Protein AF-A0A8J7RDQ3-F1 (afdb_monomer)

Mean predicted aligned error: 8.38 Å

Sequence (267 aa):
MKRLITRLLCTASIFLCAIFSTKAQPVDWDVRALELERQIYTAVSPSDHNHSVLAKCEIRKQQGLYNEALAELSRVYAYALSEEQTAEYYTQRALCSYLAEEFDSALTTIEEAAFYVPRSELLILVEALAAGEKGDWVRSRKAAEEYLALYPEESARAAAIEELYRHTPSLRNPMTAYWLSLVPGVGQLYAGEVWSGVVSLVANGLLGGFAVSEMMVGQWLSGWVVGCGLLSNTYFVGQERARILTERRNQRLLREYNDQLRETLLK

Foldseek 3Di:
DVVVVVVVVVVVVVVVVVVVVVPPPDPPLVVLLVVLVVQLVPPPDLASNLVSLLVSLVSCVVVLNLVVSLVSLVPRPPVRDDLVSLLSSLLSQLVSCVSVVVLVSNLVSLVVSVVRHDQDLSSLVSQLLSCLLVLVLVRNLVSLVVSCVVPVVVVVLVVLLVVLSVDRDDQDQLVVLLVLLLQFLRSVVVLVNNVNSVVRNVVLVVLLVVLVVCVVVVNPPVSCCSVVPVNVVSSNVRSVVSSVSSVVSNNVSSVVSSVSVCVSSVD

pLDDT: mean 90.1, std 14.18, range [41.22, 98.5]

Solvent-accessible surface area (backbone atoms only — not comparable to full-atom values): 13930 Å² total; per-residue (Å²): 115,77,72,59,58,56,52,58,55,53,56,54,52,56,57,53,55,64,66,72,56,72,79,58,74,84,80,56,61,66,61,53,43,49,54,29,51,51,45,40,74,68,41,86,45,63,50,59,23,35,53,29,36,54,55,39,22,52,53,31,46,76,71,67,38,25,65,59,17,49,57,39,57,71,69,51,54,75,94,48,50,49,74,68,53,47,45,49,49,42,44,51,49,22,48,30,24,43,76,56,70,35,32,66,61,15,51,53,38,50,61,57,32,64,79,79,36,82,85,45,70,65,49,32,47,48,42,16,53,32,28,38,77,70,67,39,56,68,62,10,48,54,26,45,53,56,47,44,65,77,44,72,90,47,53,71,54,50,52,52,52,53,54,49,65,75,63,63,78,86,71,66,60,33,65,58,15,26,60,42,14,76,47,58,21,48,3,24,39,70,39,67,39,54,67,62,9,52,53,39,31,52,54,50,48,51,47,47,52,49,16,52,52,32,41,75,77,67,40,52,66,62,14,43,47,44,36,60,50,50,47,48,53,55,39,58,53,44,16,54,50,10,20,52,46,20,48,54,47,36,54,48,52,47,50,59,49,44,53,52,49,48,57,60,76,73,107

Secondary structure (DSSP, 8-state):
-HHHHHHHHHHHHHHHHHHHTTTSPP--HHHHHHHHHHHHHH-SSHHHHHHHHHHHHHHHHHTT-HHHHHHHHTT--GGG--HHHHHHHHHHHHHHHHHTT-HHHHHHHHHHHTTTS---HHHHHHHHHHHHHTT-HHHHHHHHHHHHHT-TT-HHHHHHHHHHHHT---PPPHHHHHHHTTSTTHHHHHTT-HHHHHHHHHHHHHHHHHHHHHHHTT-HHHHHIIIIIIHHHHHHHHHHHHHHHHHHHHHHHHHHHHHHHHHHHH-

Radius of gyration: 28.53 Å; Cα contacts (8 Å, |Δi|>4): 298; chains: 1; bounding box: 50×43×92 Å

Nearest PDB structures (foldseek):
  2dba-assembly1_A  TM=8.310E-01  e=8.519E-02  Homo sapiens
  2fbn-assembly1_B  TM=8.381E-01  e=9.306E-02  Plasmodium falciparum
  8fgw-assembly1_D  TM=4.263E-01  e=2.568E-01  Homo sapiens
  8bbe-assembly1_D  TM=4.180E-01  e=3.064E-01  Homo sapiens
  7kzv-assembly1_G  TM=4.231E-01  e=2.137E+00  Homo sapiens

Structure (mmCIF, N/CA/C/O backbone):
data_AF-A0A8J7RDQ3-F1
#
_entry.id   AF-A0A8J7RDQ3-F1
#
loop_
_atom_site.group_PDB
_atom_site.id
_atom_site.type_symbol
_atom_site.label_atom_id
_atom_site.label_alt_id
_atom_site.label_comp_id
_atom_site.label_asym_id
_atom_site.label_entity_id
_atom_site.label_seq_id
_atom_site.pdbx_PDB_ins_code
_atom_site.Cartn_x
_atom_site.Cartn_y
_atom_site.Cartn_z
_atom_site.occupancy
_atom_site.B_iso_or_equiv
_atom_site.auth_seq_id
_atom_site.auth_comp_id
_atom_site.auth_asym_id
_atom_site.auth_atom_id
_atom_site.pdbx_PDB_model_num
ATOM 1 N N . MET A 1 1 ? -23.924 21.985 -35.545 1.00 47.41 1 MET A N 1
ATOM 2 C CA . MET A 1 1 ? -24.644 20.752 -35.946 1.00 47.41 1 MET A CA 1
ATOM 3 C C . MET A 1 1 ? -23.833 19.815 -36.847 1.00 47.41 1 MET A C 1
ATOM 5 O O . MET A 1 1 ? -23.694 18.659 -36.480 1.00 47.41 1 MET A O 1
ATOM 9 N N . LYS A 1 2 ? -23.210 20.273 -37.948 1.00 42.03 2 LYS A N 1
ATOM 10 C CA . LYS A 1 2 ? -22.406 19.395 -38.836 1.00 42.03 2 LYS A CA 1
ATOM 11 C C . LYS A 1 2 ? -21.215 18.681 -38.160 1.00 42.03 2 LYS A C 1
ATOM 13 O O . LYS A 1 2 ? -20.936 17.548 -38.515 1.00 42.03 2 LYS A O 1
ATOM 18 N N . ARG A 1 3 ? -20.575 19.282 -37.143 1.00 41.22 3 ARG A N 1
ATOM 19 C CA . ARG A 1 3 ? -19.440 18.678 -36.403 1.00 41.22 3 ARG A CA 1
ATOM 20 C C . ARG A 1 3 ? -19.826 17.565 -35.414 1.00 41.22 3 ARG A C 1
ATOM 22 O O . ARG A 1 3 ? -18.959 16.801 -35.011 1.00 41.22 3 ARG A O 1
ATOM 29 N N . LEU A 1 4 ? -21.103 17.462 -35.029 1.00 45.94 4 LEU A N 1
ATOM 30 C CA . LEU A 1 4 ? -21.568 16.413 -34.109 1.00 45.94 4 LEU A CA 1
ATOM 31 C C . LEU A 1 4 ? -21.782 15.083 -34.852 1.00 45.94 4 LEU A C 1
ATOM 33 O O . LEU A 1 4 ? -21.452 14.020 -34.340 1.00 45.94 4 LEU A O 1
ATOM 37 N N . ILE A 1 5 ? -22.250 15.163 -36.102 1.00 52.78 5 ILE A N 1
ATOM 38 C CA . ILE A 1 5 ? -22.501 14.004 -36.969 1.00 52.78 5 ILE A CA 1
ATOM 39 C C . ILE A 1 5 ? -21.176 13.359 -37.416 1.00 52.78 5 ILE A C 1
ATOM 41 O O . ILE A 1 5 ? -21.078 12.139 -37.473 1.00 52.78 5 ILE A O 1
ATOM 45 N N . THR A 1 6 ? -20.118 14.150 -37.635 1.00 49.78 6 THR A N 1
ATOM 46 C CA . THR A 1 6 ? -18.785 13.623 -37.985 1.00 49.78 6 THR A CA 1
ATOM 47 C C . THR A 1 6 ? -18.126 12.864 -36.828 1.00 49.78 6 THR A C 1
ATOM 49 O O . THR A 1 6 ? -17.425 11.888 -37.062 1.00 49.78 6 THR A O 1
ATOM 52 N N . ARG A 1 7 ? -18.377 13.264 -35.571 1.00 50.41 7 ARG A N 1
ATOM 53 C CA . ARG A 1 7 ? -17.822 12.574 -34.392 1.00 50.41 7 ARG A CA 1
ATOM 54 C C . ARG A 1 7 ? -18.541 11.256 -34.089 1.00 50.41 7 ARG A C 1
ATOM 56 O O . ARG A 1 7 ? -17.875 10.296 -33.725 1.00 50.41 7 ARG A O 1
ATOM 63 N N . LEU A 1 8 ? -19.853 11.184 -34.324 1.00 47.88 8 LEU A N 1
ATOM 64 C CA . LEU A 1 8 ? -20.640 9.951 -34.168 1.00 47.88 8 LEU A CA 1
ATOM 65 C C . LEU A 1 8 ? -20.308 8.884 -35.229 1.00 47.88 8 LEU A C 1
ATOM 67 O O . LEU A 1 8 ? -20.362 7.692 -34.942 1.00 47.88 8 LEU A O 1
ATOM 71 N N . LEU A 1 9 ? -19.911 9.301 -36.436 1.00 47.53 9 LEU A N 1
ATOM 72 C CA . LEU A 1 9 ? -19.449 8.388 -37.489 1.00 47.53 9 LEU A CA 1
ATOM 73 C C . LEU A 1 9 ? -18.025 7.856 -37.240 1.00 47.53 9 LEU A C 1
ATOM 75 O O . LEU A 1 9 ? -17.753 6.700 -37.558 1.00 47.53 9 LEU A O 1
ATOM 79 N N . CYS A 1 10 ? -17.136 8.635 -36.610 1.00 47.78 10 CYS A N 1
ATOM 80 C CA . CYS A 1 10 ? -15.798 8.152 -36.239 1.00 47.78 10 CYS A CA 1
ATOM 81 C C . CYS A 1 10 ? -15.818 7.173 -35.054 1.00 47.78 10 CYS A C 1
ATOM 83 O O . CYS A 1 10 ? -15.066 6.201 -35.065 1.00 47.78 10 CYS A O 1
ATOM 85 N N . THR A 1 11 ? -16.688 7.364 -34.055 1.00 48.78 11 THR A N 1
ATOM 86 C CA . THR A 1 11 ? -16.769 6.441 -32.906 1.00 48.78 11 THR A CA 1
ATOM 87 C C . THR A 1 11 ? -17.398 5.096 -33.275 1.00 48.78 11 THR A C 1
ATOM 89 O O . THR A 1 11 ? -16.950 4.061 -32.784 1.00 48.78 11 THR A O 1
ATOM 92 N N . ALA A 1 12 ? -18.354 5.073 -34.210 1.00 48.22 12 ALA A N 1
ATOM 93 C CA . ALA A 1 12 ? -18.913 3.826 -34.739 1.00 48.22 12 ALA A CA 1
ATOM 94 C C . ALA A 1 12 ? -17.889 3.012 -35.562 1.00 48.22 12 ALA A C 1
ATOM 96 O O . ALA A 1 12 ? -17.905 1.782 -35.522 1.00 48.22 12 ALA A O 1
ATOM 97 N N . SER A 1 13 ? -16.957 3.675 -36.259 1.00 46.22 13 SER A N 1
ATOM 98 C CA . SER A 1 13 ? -15.921 2.997 -37.054 1.00 46.22 13 SER A CA 1
ATOM 99 C C . SER A 1 13 ? -14.836 2.332 -36.197 1.00 46.22 13 SER A C 1
ATOM 101 O O . SER A 1 13 ? -14.295 1.307 -36.602 1.00 46.22 13 SER A O 1
ATOM 103 N N . ILE A 1 14 ? -14.537 2.871 -35.010 1.00 54.59 14 ILE A N 1
ATOM 104 C CA . ILE A 1 14 ? -13.569 2.268 -34.076 1.00 54.59 14 ILE A CA 1
ATOM 105 C C . ILE A 1 14 ? -14.163 1.003 -33.433 1.00 54.59 14 ILE A C 1
ATOM 107 O O . ILE A 1 14 ? -13.475 -0.009 -33.310 1.00 54.59 14 ILE A O 1
ATOM 111 N N . PHE A 1 15 ? -15.464 1.010 -33.121 1.00 47.34 15 PHE A N 1
ATOM 112 C CA . PHE A 1 15 ? -16.149 -0.165 -32.572 1.00 47.34 15 PHE A CA 1
ATOM 113 C C . PHE A 1 15 ? -16.320 -1.307 -33.588 1.00 47.34 15 PHE A C 1
ATOM 115 O O . PHE A 1 15 ? -16.240 -2.474 -33.209 1.00 47.34 15 PHE A O 1
ATOM 122 N N . LEU A 1 16 ? -16.492 -1.010 -34.882 1.00 45.47 16 LEU A N 1
ATOM 123 C CA . LEU A 1 16 ? -16.586 -2.052 -35.915 1.00 45.47 16 LEU A CA 1
ATOM 124 C C . LEU A 1 16 ? -15.236 -2.717 -36.238 1.00 45.47 16 LEU A C 1
ATOM 126 O O . LEU A 1 16 ? -15.212 -3.918 -36.509 1.00 45.47 16 LEU A O 1
ATOM 130 N N . CYS A 1 17 ? -14.113 -1.998 -36.139 1.00 47.62 17 CYS A N 1
ATOM 131 C CA . CYS A 1 17 ? -12.783 -2.605 -36.285 1.00 47.62 17 CYS A CA 1
ATOM 132 C C . CYS A 1 17 ? -12.454 -3.587 -35.145 1.00 47.62 17 CYS A C 1
ATOM 134 O O . CYS A 1 17 ? -11.798 -4.600 -35.386 1.00 47.62 17 CYS A O 1
ATOM 136 N N . ALA A 1 18 ? -12.961 -3.348 -33.931 1.00 48.84 18 ALA A N 1
ATOM 137 C CA . ALA A 1 18 ? -12.764 -4.253 -32.797 1.00 48.84 18 ALA A CA 1
ATOM 138 C C . ALA A 1 18 ? -13.525 -5.586 -32.949 1.00 48.84 18 ALA A C 1
ATOM 140 O O . ALA A 1 18 ? -13.035 -6.631 -32.526 1.00 48.84 18 ALA A O 1
ATOM 141 N N . ILE A 1 19 ? -14.697 -5.582 -33.597 1.00 52.56 19 ILE A N 1
ATOM 142 C CA . ILE A 1 19 ? -15.531 -6.789 -33.739 1.00 52.56 19 ILE A CA 1
ATOM 143 C C . ILE A 1 19 ? -15.034 -7.690 -34.886 1.00 52.56 19 ILE A C 1
ATOM 145 O O . ILE A 1 19 ? -15.092 -8.915 -34.770 1.00 52.56 19 ILE A O 1
ATOM 149 N N . PHE A 1 20 ? -14.474 -7.119 -35.960 1.00 46.66 20 PHE A N 1
ATOM 150 C CA . PHE A 1 20 ? -13.995 -7.885 -37.124 1.00 46.66 20 PHE A CA 1
ATOM 151 C C . PHE A 1 20 ? -12.519 -8.319 -37.070 1.00 46.66 20 PHE A C 1
ATOM 153 O O . PHE A 1 20 ? -12.091 -9.088 -37.930 1.00 46.66 20 PHE A O 1
ATOM 160 N N . SER A 1 21 ? -11.752 -7.926 -36.045 1.00 46.53 21 SER A N 1
ATOM 161 C CA . SER A 1 21 ? -10.368 -8.399 -35.848 1.00 46.53 21 SER A CA 1
ATOM 162 C C . SER A 1 21 ? -10.256 -9.703 -35.032 1.00 46.53 21 SER A C 1
ATOM 164 O O . SER A 1 21 ? -9.160 -10.129 -34.674 1.00 46.53 21 SER A O 1
ATOM 166 N N . THR A 1 22 ? -11.374 -10.383 -34.761 1.00 43.25 22 THR A N 1
ATOM 167 C CA . THR A 1 22 ? -11.459 -11.608 -33.936 1.00 43.25 22 THR A CA 1
ATOM 168 C C . THR A 1 22 ? -11.118 -12.910 -34.679 1.00 43.25 22 THR A C 1
ATOM 170 O O . THR A 1 22 ? -11.347 -14.003 -34.169 1.00 43.25 22 THR A O 1
ATOM 173 N N . LYS A 1 23 ? -10.509 -12.816 -35.869 1.00 42.91 23 LYS A N 1
ATOM 174 C CA . LYS A 1 23 ? -9.767 -13.928 -36.498 1.00 42.91 23 LYS A CA 1
ATOM 175 C C . LYS A 1 23 ? -8.244 -13.794 -36.354 1.00 42.91 23 LYS A C 1
ATOM 177 O O . LYS A 1 23 ? -7.508 -14.498 -37.041 1.00 42.91 23 LYS A O 1
ATOM 182 N N . ALA A 1 24 ? -7.760 -12.913 -35.476 1.00 50.78 24 ALA A N 1
ATOM 183 C CA . ALA A 1 24 ? -6.402 -13.027 -34.959 1.00 50.78 24 ALA A CA 1
ATOM 184 C C . ALA A 1 24 ? -6.346 -14.276 -34.065 1.00 50.78 24 ALA A C 1
ATOM 186 O O . ALA A 1 24 ? -7.212 -14.462 -33.212 1.00 50.78 24 ALA A O 1
ATOM 187 N N . GLN A 1 25 ? -5.390 -15.168 -34.322 1.00 54.34 25 GLN A N 1
ATOM 188 C CA . GLN A 1 25 ? -5.181 -16.400 -33.557 1.00 54.34 25 GLN A CA 1
ATOM 189 C C . GLN A 1 25 ? -5.209 -16.104 -32.045 1.00 54.34 25 GLN A C 1
ATOM 191 O O . GLN A 1 25 ? -4.685 -15.059 -31.648 1.00 54.34 25 GLN A O 1
ATOM 196 N N . PRO A 1 26 ? -5.802 -16.969 -31.196 1.00 61.09 26 PRO A N 1
ATOM 197 C CA . PRO A 1 26 ? -5.689 -16.797 -29.752 1.00 61.09 26 PRO A CA 1
ATOM 198 C C . PRO A 1 26 ? -4.198 -16.724 -29.413 1.00 61.09 26 PRO A C 1
ATOM 200 O O . PRO A 1 26 ? -3.449 -17.648 -29.730 1.00 61.09 26 PRO A O 1
ATOM 203 N N . VAL A 1 27 ? -3.756 -15.590 -28.865 1.00 70.31 27 VAL A N 1
ATOM 204 C CA . VAL A 1 27 ? -2.363 -15.422 -28.452 1.00 70.31 27 VAL A CA 1
ATOM 205 C C . VAL A 1 27 ? -2.154 -16.358 -27.274 1.00 70.31 27 VAL A C 1
ATOM 207 O O . VAL A 1 27 ? -2.641 -16.105 -26.175 1.00 70.31 27 VAL A O 1
ATOM 210 N N . ASP A 1 28 ? -1.474 -17.469 -27.534 1.00 88.75 28 ASP A N 1
ATOM 211 C CA . ASP A 1 28 ? -1.046 -18.388 -26.495 1.00 88.75 28 ASP A CA 1
ATOM 212 C C . ASP A 1 28 ? 0.154 -17.761 -25.774 1.00 88.75 28 ASP A C 1
ATOM 214 O O . ASP A 1 28 ? 1.308 -17.841 -26.210 1.00 88.75 28 ASP A O 1
ATOM 218 N N . TRP A 1 29 ? -0.158 -17.035 -24.701 1.00 88.75 29 TRP A N 1
ATOM 219 C CA . TRP A 1 29 ? 0.820 -16.334 -23.878 1.00 88.75 29 TRP A CA 1
ATOM 220 C C . TRP A 1 29 ? 1.882 -17.272 -23.308 1.00 88.75 29 TRP A C 1
ATOM 222 O O . TRP A 1 29 ? 3.032 -16.857 -23.166 1.00 88.75 29 TRP A O 1
ATOM 232 N N . ASP A 1 30 ? 1.531 -18.529 -23.039 1.00 89.31 30 ASP A N 1
ATOM 233 C CA . ASP A 1 30 ? 2.452 -19.501 -22.456 1.00 89.31 30 ASP A CA 1
ATOM 234 C C . ASP A 1 30 ? 3.445 -20.016 -23.498 1.00 89.31 30 ASP A C 1
ATOM 236 O O . ASP A 1 30 ? 4.640 -20.116 -23.209 1.00 89.31 30 ASP A O 1
ATOM 240 N N . VAL A 1 31 ? 2.997 -20.238 -24.739 1.00 92.56 31 VAL A N 1
ATOM 241 C CA . VAL A 1 31 ? 3.905 -20.546 -25.859 1.00 92.56 31 VAL A CA 1
ATOM 242 C C . VAL A 1 31 ? 4.882 -19.396 -26.087 1.00 92.56 31 VAL A C 1
ATOM 244 O O . VAL A 1 31 ? 6.088 -19.622 -26.194 1.00 92.56 31 VAL A O 1
ATOM 247 N N . ARG A 1 32 ? 4.397 -18.151 -26.089 1.00 93.00 32 ARG A N 1
ATOM 248 C CA . ARG A 1 32 ? 5.262 -16.980 -26.284 1.00 93.00 32 ARG A CA 1
ATOM 249 C C . ARG A 1 32 ? 6.237 -16.777 -25.120 1.00 93.00 32 ARG A C 1
ATOM 251 O O . ARG A 1 32 ? 7.403 -16.458 -25.344 1.00 93.00 32 ARG A O 1
ATOM 258 N N . ALA A 1 33 ? 5.795 -16.997 -23.883 1.00 93.75 33 ALA A N 1
ATOM 259 C CA . ALA A 1 33 ? 6.667 -16.954 -22.712 1.00 93.75 33 ALA A CA 1
ATOM 260 C C . ALA A 1 33 ? 7.748 -18.050 -22.763 1.00 93.75 33 ALA A C 1
ATOM 262 O O . ALA A 1 33 ? 8.891 -17.796 -22.380 1.00 93.75 33 ALA A O 1
ATOM 263 N N . LEU A 1 34 ? 7.417 -19.243 -23.271 1.00 95.31 34 LEU A N 1
ATOM 264 C CA . LEU A 1 34 ? 8.373 -20.335 -23.470 1.00 95.31 34 LEU A CA 1
ATOM 265 C C . LEU A 1 34 ? 9.397 -20.014 -24.569 1.00 95.31 34 LEU A C 1
ATOM 267 O O . LEU A 1 34 ? 10.584 -20.304 -24.414 1.00 95.31 34 LEU A O 1
ATOM 271 N N . GLU A 1 35 ? 8.966 -19.389 -25.667 1.00 95.75 35 GLU A N 1
ATOM 272 C CA . GLU A 1 35 ? 9.874 -18.917 -26.718 1.00 95.75 35 GLU A CA 1
ATOM 273 C C . GLU A 1 35 ? 10.866 -17.878 -26.189 1.00 95.75 35 GLU A C 1
ATOM 275 O O . GLU A 1 35 ? 12.057 -17.968 -26.498 1.00 95.75 35 GLU A O 1
ATOM 280 N N . LEU A 1 36 ? 10.399 -16.937 -25.362 1.00 96.50 36 LEU A N 1
ATOM 281 C CA . LEU A 1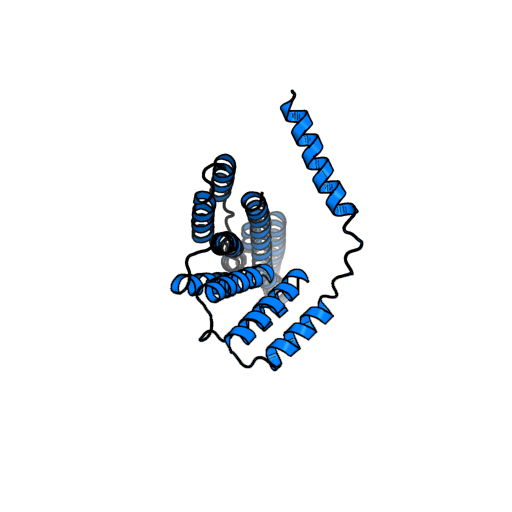 36 ? 11.266 -15.964 -24.698 1.00 96.50 36 LEU A CA 1
ATOM 282 C C . LEU A 1 36 ? 12.215 -16.636 -23.706 1.00 96.50 36 LEU A C 1
ATOM 284 O O . LEU A 1 36 ? 13.388 -16.289 -23.680 1.00 96.50 36 LEU A O 1
ATOM 288 N N . GLU A 1 37 ? 11.771 -17.643 -22.952 1.00 97.44 37 GLU A N 1
ATOM 289 C CA . GLU A 1 37 ? 12.664 -18.401 -22.065 1.00 97.44 37 GLU A CA 1
ATOM 290 C C . GLU A 1 37 ? 13.786 -19.097 -22.847 1.00 97.44 37 GLU A C 1
ATOM 292 O O . GLU A 1 37 ? 14.950 -19.067 -22.440 1.00 97.44 37 GLU A O 1
ATOM 297 N N . ARG A 1 38 ? 13.467 -19.659 -24.020 1.00 97.56 38 ARG A N 1
ATOM 298 C CA . ARG A 1 38 ? 14.486 -20.196 -24.928 1.00 97.56 38 ARG A CA 1
ATOM 299 C C . ARG A 1 38 ? 15.454 -19.100 -25.374 1.00 97.56 38 ARG A C 1
ATOM 301 O O . ARG A 1 38 ? 16.657 -19.335 -25.353 1.00 97.56 38 ARG A O 1
ATOM 308 N N . GLN A 1 39 ? 14.952 -17.925 -25.765 1.00 97.75 39 GLN A N 1
ATOM 309 C CA . GLN A 1 39 ? 15.796 -16.796 -26.176 1.00 97.75 39 GLN A CA 1
ATOM 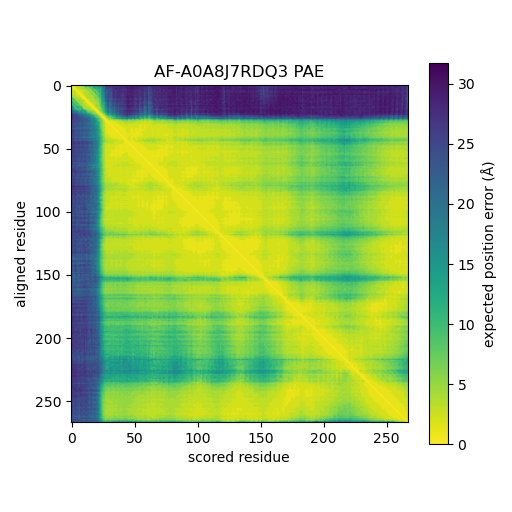310 C C . GLN A 1 39 ? 16.724 -16.346 -25.045 1.00 97.75 39 GLN A C 1
ATOM 312 O O . GLN A 1 39 ? 17.922 -16.240 -25.285 1.00 97.75 39 GLN A O 1
ATOM 317 N N . ILE A 1 40 ? 16.207 -16.208 -23.819 1.00 97.62 40 ILE A N 1
ATOM 318 C CA . ILE A 1 40 ? 16.976 -15.893 -22.607 1.00 97.62 40 ILE A CA 1
ATOM 319 C C . ILE A 1 40 ? 18.117 -16.902 -22.413 1.00 97.62 40 ILE A C 1
ATOM 321 O O . ILE A 1 40 ? 19.262 -16.503 -22.220 1.00 97.62 40 ILE A O 1
ATOM 325 N N . TYR A 1 41 ? 17.829 -18.204 -22.518 1.00 97.56 41 TYR A N 1
ATOM 326 C CA . TYR A 1 41 ? 18.834 -19.258 -22.341 1.00 97.56 41 TYR A CA 1
ATOM 327 C C . TYR A 1 41 ? 19.898 -19.277 -23.450 1.00 97.56 41 TYR A C 1
ATOM 329 O O . TYR A 1 41 ? 21.062 -19.577 -23.196 1.00 97.56 41 TYR A O 1
ATOM 337 N N . THR A 1 42 ? 19.505 -18.978 -24.691 1.00 97.62 42 THR A N 1
ATOM 338 C CA . THR A 1 42 ? 20.412 -18.986 -25.854 1.00 97.62 42 THR A CA 1
ATOM 339 C C . THR A 1 42 ? 21.097 -17.644 -26.121 1.00 97.62 42 THR A C 1
ATOM 341 O O . THR A 1 42 ? 21.890 -17.549 -27.059 1.00 97.62 42 THR A O 1
ATOM 344 N N . ALA A 1 43 ? 20.788 -16.607 -25.339 1.00 97.06 43 ALA A N 1
ATOM 345 C CA . ALA A 1 43 ? 21.299 -15.263 -25.553 1.00 97.06 43 ALA A CA 1
ATOM 346 C C . ALA A 1 43 ? 22.823 -15.227 -25.380 1.00 97.06 43 ALA A C 1
ATOM 348 O O . ALA A 1 43 ? 23.363 -15.576 -24.332 1.00 97.06 43 ALA A O 1
ATOM 349 N N . VAL A 1 44 ? 23.518 -14.776 -26.423 1.00 96.12 44 VAL A N 1
ATOM 350 C CA . VAL A 1 44 ? 24.978 -14.602 -26.401 1.00 96.12 44 VAL A CA 1
ATOM 351 C C . VAL A 1 44 ? 25.348 -13.231 -25.831 1.00 96.12 44 VAL A C 1
ATOM 353 O O . VAL A 1 44 ? 26.359 -13.089 -25.147 1.00 96.12 44 VAL A O 1
ATOM 356 N N . SER A 1 45 ? 24.520 -12.218 -26.101 1.00 96.56 45 SER A N 1
ATOM 357 C CA . SER A 1 45 ? 24.695 -10.853 -25.608 1.00 96.56 45 SER A CA 1
ATOM 358 C C . SER A 1 45 ? 23.858 -10.612 -24.346 1.00 96.56 45 SER A C 1
ATOM 360 O O . SER A 1 45 ? 22.660 -10.913 -24.348 1.00 96.56 45 SER A O 1
ATOM 362 N N . PRO A 1 46 ? 24.423 -9.984 -23.295 1.00 95.88 46 PRO A N 1
ATOM 363 C CA . PRO A 1 46 ? 23.654 -9.524 -22.138 1.00 95.88 46 PRO A CA 1
ATOM 364 C C . PRO A 1 46 ? 22.499 -8.571 -22.492 1.00 95.88 46 PRO A C 1
ATOM 366 O O . PRO A 1 46 ? 21.489 -8.544 -21.792 1.00 95.88 46 PRO A O 1
ATOM 369 N N . SER A 1 47 ? 22.616 -7.815 -23.590 1.00 94.75 47 SER A N 1
ATOM 370 C CA . SER A 1 47 ? 21.548 -6.918 -24.049 1.00 94.75 47 SER A CA 1
ATOM 371 C C . SER A 1 47 ? 20.355 -7.693 -24.627 1.00 94.75 47 SER A C 1
ATOM 373 O O . SER A 1 47 ? 19.214 -7.409 -24.261 1.00 94.75 47 SER A O 1
ATOM 375 N N . ASP A 1 48 ? 20.611 -8.729 -25.438 1.00 95.31 48 ASP A N 1
ATOM 376 C CA . ASP A 1 48 ? 19.568 -9.608 -25.998 1.00 95.31 48 ASP A CA 1
ATOM 377 C C . ASP A 1 48 ? 18.865 -10.409 -24.892 1.00 95.31 48 ASP A C 1
ATOM 379 O O . ASP A 1 48 ? 17.644 -10.601 -24.918 1.00 95.31 48 ASP A O 1
ATOM 383 N N . HIS A 1 49 ? 19.636 -10.831 -23.882 1.00 97.31 49 HIS A N 1
ATOM 384 C CA . HIS A 1 49 ? 19.110 -11.435 -22.661 1.00 97.31 49 HIS A CA 1
ATOM 385 C C . HIS A 1 49 ? 18.126 -10.483 -21.968 1.00 97.31 49 HIS A C 1
ATOM 387 O O . HIS A 1 49 ? 16.969 -10.842 -21.754 1.00 97.31 49 HIS A O 1
ATOM 393 N N . ASN A 1 50 ? 18.555 -9.253 -21.664 1.00 97.50 50 ASN A N 1
ATOM 394 C CA . ASN A 1 50 ? 17.714 -8.261 -20.989 1.00 97.50 50 ASN A CA 1
ATOM 395 C C . ASN A 1 50 ? 16.455 -7.921 -21.792 1.00 97.50 50 ASN A C 1
ATOM 397 O O . ASN A 1 50 ? 15.375 -7.844 -21.212 1.00 97.50 50 ASN A O 1
ATOM 401 N N . HIS A 1 51 ? 16.565 -7.785 -23.116 1.00 96.31 51 HIS A N 1
ATOM 402 C CA . HIS A 1 51 ? 15.409 -7.548 -23.980 1.00 96.31 51 HIS A CA 1
ATOM 403 C C . HIS A 1 51 ? 14.377 -8.681 -23.874 1.00 96.31 51 HIS A C 1
ATOM 405 O O . HIS A 1 51 ? 13.184 -8.428 -23.708 1.00 96.31 51 HIS A O 1
ATOM 411 N N . SER A 1 52 ? 14.838 -9.934 -23.895 1.00 97.44 52 SER A N 1
ATOM 412 C CA . SER A 1 52 ? 13.962 -11.106 -23.781 1.00 97.44 52 SER A CA 1
ATOM 413 C C . SER A 1 52 ? 13.312 -11.212 -22.393 1.00 97.44 52 SER A C 1
A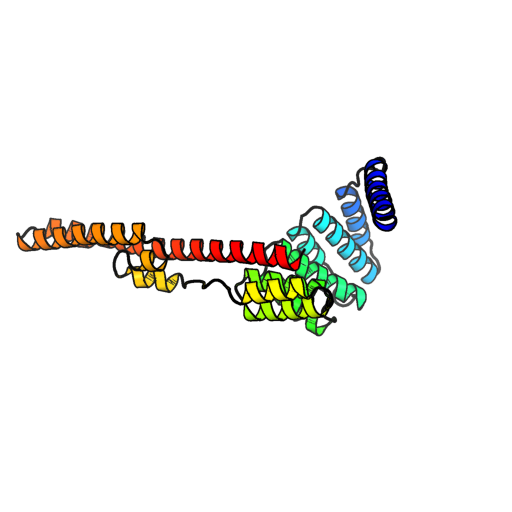TOM 415 O O . SER A 1 52 ? 12.134 -11.556 -22.291 1.00 97.44 52 SER A O 1
ATOM 417 N N . VAL A 1 53 ? 14.048 -10.869 -21.326 1.00 97.94 53 VAL A N 1
ATOM 418 C CA . VAL A 1 53 ? 13.520 -10.814 -19.950 1.00 97.94 53 VAL A CA 1
ATOM 419 C C . VAL A 1 53 ? 12.437 -9.741 -19.810 1.00 97.94 53 VAL A C 1
ATOM 421 O O . VAL A 1 53 ? 11.351 -10.043 -19.314 1.00 97.94 53 VAL A O 1
ATOM 424 N N . LEU A 1 54 ? 12.688 -8.516 -20.283 1.00 97.31 54 LEU A N 1
ATOM 425 C CA . LEU A 1 54 ? 11.712 -7.418 -20.235 1.00 97.31 54 LEU A CA 1
ATOM 426 C C . LEU A 1 54 ? 10.452 -7.757 -21.046 1.00 97.31 54 LEU A C 1
ATOM 428 O O . LEU A 1 54 ? 9.334 -7.585 -20.563 1.00 97.31 54 LEU A O 1
ATOM 432 N N . ALA A 1 55 ? 10.609 -8.356 -22.229 1.00 96.88 55 ALA A N 1
ATOM 433 C CA . ALA A 1 55 ? 9.474 -8.825 -23.023 1.00 96.88 55 ALA A CA 1
ATOM 434 C C . ALA A 1 55 ? 8.657 -9.915 -22.301 1.00 96.88 55 ALA A C 1
ATOM 436 O O . ALA A 1 55 ? 7.429 -9.951 -22.414 1.00 96.88 55 ALA A O 1
ATOM 437 N N . LYS A 1 56 ? 9.313 -10.806 -21.545 1.00 97.00 56 LYS A N 1
ATOM 438 C CA . LYS A 1 56 ? 8.633 -11.868 -20.789 1.00 97.00 56 LYS A CA 1
ATOM 439 C C . LYS A 1 56 ? 7.898 -11.302 -19.574 1.00 97.00 56 LYS A C 1
ATOM 441 O O . LYS A 1 56 ? 6.773 -11.722 -19.301 1.00 97.00 56 LYS A O 1
ATOM 446 N N . CYS A 1 57 ? 8.495 -10.321 -18.896 1.00 97.12 57 CYS A N 1
ATOM 447 C CA . CYS A 1 57 ? 7.846 -9.545 -17.839 1.00 97.12 57 CYS A CA 1
ATOM 448 C C . CYS A 1 57 ? 6.537 -8.916 -18.343 1.00 97.12 57 CYS A C 1
ATOM 450 O O . CYS A 1 57 ? 5.489 -9.091 -17.719 1.00 97.12 57 CYS A O 1
ATOM 452 N N . GLU A 1 58 ? 6.558 -8.279 -19.517 1.00 95.19 58 GLU A N 1
ATOM 453 C CA . GLU A 1 58 ? 5.360 -7.690 -20.126 1.00 95.19 58 GLU A CA 1
ATOM 454 C C . GLU A 1 58 ? 4.249 -8.719 -20.380 1.00 95.19 58 GLU A C 1
ATOM 456 O O . GLU A 1 58 ? 3.081 -8.444 -20.099 1.00 95.19 58 GLU A O 1
ATOM 461 N N . ILE A 1 59 ? 4.594 -9.928 -20.835 1.00 95.44 59 ILE A N 1
ATOM 462 C CA . ILE A 1 59 ? 3.617 -11.016 -21.001 1.00 95.44 59 ILE A CA 1
ATOM 463 C C . ILE A 1 59 ? 2.999 -11.407 -19.656 1.00 95.44 59 ILE A C 1
ATOM 465 O O . ILE A 1 59 ? 1.774 -11.484 -19.542 1.00 95.44 59 ILE A O 1
ATOM 469 N N . ARG A 1 60 ? 3.819 -11.611 -18.618 1.00 95.56 60 ARG A N 1
ATOM 470 C CA . ARG A 1 60 ? 3.324 -11.959 -17.274 1.00 95.56 60 ARG A CA 1
ATOM 471 C C . ARG A 1 60 ? 2.434 -10.865 -16.695 1.00 95.56 60 ARG A C 1
ATOM 473 O O . ARG A 1 60 ? 1.379 -11.164 -16.136 1.00 95.56 60 ARG A O 1
ATOM 480 N N . LYS A 1 61 ? 2.793 -9.599 -16.912 1.00 95.31 61 LYS A N 1
ATOM 481 C CA . LYS A 1 61 ? 1.972 -8.443 -16.537 1.00 95.31 61 LYS A CA 1
ATOM 482 C C . LYS A 1 61 ? 0.618 -8.450 -17.256 1.00 95.31 61 LYS A C 1
ATOM 484 O O . LYS A 1 61 ? -0.402 -8.232 -16.611 1.00 95.31 61 LYS A O 1
ATOM 489 N N . GLN A 1 62 ? 0.579 -8.758 -18.555 1.00 93.19 62 GLN A N 1
ATOM 490 C CA . GLN A 1 62 ? -0.672 -8.868 -19.327 1.00 93.19 62 GLN A CA 1
ATOM 491 C C . GLN A 1 62 ? -1.564 -10.035 -18.871 1.00 93.19 62 GLN A C 1
ATOM 493 O O . GLN A 1 62 ? -2.785 -9.951 -18.989 1.00 93.19 62 GLN A O 1
ATOM 498 N N . GLN A 1 63 ? -0.975 -11.092 -18.304 1.00 94.12 63 GLN A N 1
ATOM 499 C CA . GLN A 1 63 ? -1.700 -12.196 -17.662 1.00 94.12 63 GLN A CA 1
ATOM 500 C C . GLN A 1 63 ? -2.172 -11.867 -16.228 1.00 94.12 63 GLN A C 1
ATOM 502 O O . GLN A 1 63 ? -2.870 -12.677 -15.621 1.00 94.12 63 GLN A O 1
ATOM 507 N N . GLY A 1 64 ? -1.804 -10.707 -15.668 1.00 95.19 64 GLY A N 1
ATOM 508 C CA . GLY A 1 64 ? -2.090 -10.337 -14.275 1.00 95.19 64 GLY A CA 1
ATOM 509 C C . GLY A 1 64 ? -1.185 -11.022 -13.240 1.00 95.19 64 GLY A C 1
ATOM 510 O O . GLY A 1 64 ? -1.464 -10.970 -12.044 1.00 95.19 64 GLY A O 1
ATOM 511 N N . LEU A 1 65 ? -0.101 -11.668 -13.680 1.00 96.56 65 LEU A N 1
ATOM 512 C CA . LEU A 1 65 ? 0.839 -12.414 -12.839 1.00 96.56 65 LEU A CA 1
ATOM 513 C C . LEU A 1 65 ? 1.988 -11.500 -12.378 1.00 96.56 65 LEU A C 1
ATOM 515 O O . LEU A 1 65 ? 3.143 -11.673 -12.767 1.00 96.56 65 LEU A O 1
ATOM 519 N N . TYR A 1 66 ? 1.676 -10.491 -11.562 1.00 97.62 66 TYR A N 1
ATOM 520 C CA . TYR A 1 66 ? 2.628 -9.422 -11.210 1.00 97.62 66 TYR A CA 1
ATOM 521 C C . TYR A 1 66 ? 3.827 -9.903 -10.381 1.00 97.62 66 TYR A C 1
ATOM 523 O O . TYR A 1 66 ? 4.949 -9.470 -10.626 1.00 97.62 66 TYR A O 1
ATOM 531 N N . ASN A 1 67 ? 3.620 -10.852 -9.463 1.00 97.62 67 ASN A N 1
ATOM 532 C CA . ASN A 1 67 ? 4.714 -11.449 -8.688 1.00 97.62 67 ASN A CA 1
ATOM 533 C C . ASN A 1 67 ? 5.682 -12.246 -9.574 1.00 97.62 67 ASN A C 1
ATOM 535 O O . ASN A 1 67 ? 6.894 -12.197 -9.377 1.00 97.62 67 ASN A O 1
ATOM 539 N N . GLU A 1 68 ? 5.163 -12.947 -10.586 1.00 97.25 68 GLU A N 1
ATOM 540 C CA . GLU A 1 68 ? 6.006 -13.636 -11.565 1.00 97.25 68 GLU A CA 1
ATOM 541 C C . GLU A 1 68 ? 6.752 -12.633 -12.444 1.00 97.25 68 GLU A C 1
ATOM 543 O O . GLU A 1 68 ? 7.940 -12.809 -12.690 1.00 97.25 68 GLU A O 1
ATOM 548 N N . ALA A 1 69 ? 6.096 -11.547 -12.861 1.00 97.56 69 ALA A N 1
ATOM 549 C CA . ALA A 1 69 ? 6.742 -10.468 -13.604 1.00 97.56 69 ALA A CA 1
ATOM 550 C C . ALA A 1 69 ? 7.919 -9.855 -12.815 1.00 97.56 69 ALA A C 1
ATOM 552 O O . ALA A 1 69 ? 9.011 -9.695 -13.360 1.00 97.56 69 ALA A O 1
ATOM 553 N N . LEU A 1 70 ? 7.745 -9.601 -11.512 1.00 97.88 70 LEU A N 1
ATOM 554 C CA . LEU A 1 70 ? 8.825 -9.147 -10.626 1.00 97.88 70 LEU A CA 1
ATOM 555 C C . LEU A 1 70 ? 9.962 -10.171 -10.512 1.00 97.88 70 LEU A C 1
ATOM 557 O O . LEU A 1 70 ? 11.136 -9.792 -10.530 1.00 97.88 70 LEU A O 1
ATOM 561 N N . ALA A 1 71 ? 9.631 -11.463 -10.437 1.00 97.31 71 ALA A N 1
ATOM 562 C CA . ALA A 1 71 ? 10.631 -12.526 -10.432 1.00 97.31 71 ALA A CA 1
ATOM 563 C C . ALA A 1 71 ? 11.443 -12.548 -11.738 1.00 97.31 71 ALA A C 1
ATOM 565 O O . ALA A 1 71 ? 12.663 -12.703 -11.684 1.00 97.31 71 ALA A O 1
ATOM 566 N N . GLU A 1 72 ? 10.815 -12.318 -12.895 1.00 97.12 72 GLU A N 1
ATOM 567 C CA . GLU A 1 72 ? 11.540 -12.179 -14.164 1.00 97.12 72 GLU A CA 1
ATOM 568 C C . GLU A 1 72 ? 12.471 -10.961 -14.154 1.00 97.12 72 GLU A C 1
ATOM 570 O O . GLU A 1 72 ? 13.641 -11.084 -14.514 1.00 97.12 72 GLU A O 1
ATOM 575 N N . LEU A 1 73 ? 12.004 -9.806 -13.669 1.00 97.06 73 LEU A N 1
ATOM 576 C CA . LEU A 1 73 ? 12.817 -8.586 -13.597 1.00 97.06 73 LEU A CA 1
ATOM 577 C C . LEU A 1 73 ? 14.073 -8.753 -12.730 1.00 97.06 73 LEU A C 1
ATOM 579 O O . LEU A 1 73 ? 15.102 -8.152 -13.030 1.00 97.06 73 LEU A O 1
ATOM 583 N N . SER A 1 74 ? 14.044 -9.620 -11.713 1.00 96.44 74 SER A N 1
ATOM 584 C CA . SER A 1 74 ? 15.231 -9.931 -10.896 1.00 96.44 74 SER A CA 1
ATOM 585 C C . SER A 1 74 ? 16.376 -10.594 -11.681 1.00 96.44 74 SER A C 1
ATOM 587 O O . SER A 1 74 ? 17.519 -10.603 -11.223 1.00 96.44 74 SER A O 1
ATOM 589 N N . ARG A 1 75 ? 16.085 -11.134 -12.872 1.00 97.06 75 ARG A N 1
ATOM 590 C CA . ARG A 1 75 ? 17.059 -11.795 -13.753 1.00 97.06 75 ARG A CA 1
ATOM 591 C C . ARG A 1 75 ? 17.797 -10.806 -14.655 1.00 97.06 75 ARG A C 1
ATOM 593 O O . ARG A 1 75 ? 18.760 -11.200 -15.305 1.00 97.06 75 ARG A O 1
ATOM 600 N N . VAL A 1 76 ? 17.357 -9.549 -14.725 1.00 97.62 76 VAL A N 1
ATOM 601 C CA . VAL A 1 76 ? 17.966 -8.523 -15.580 1.00 97.62 76 VAL A CA 1
ATOM 602 C C . VAL A 1 76 ? 19.415 -8.259 -15.166 1.00 97.62 76 VAL A C 1
ATOM 604 O O . VAL A 1 76 ? 19.731 -8.010 -14.002 1.00 97.62 76 VAL A O 1
ATOM 607 N N . TYR A 1 77 ? 20.317 -8.248 -16.144 1.00 97.12 77 TYR A N 1
ATOM 608 C CA . TYR A 1 77 ? 21.708 -7.862 -15.950 1.00 97.12 77 TYR A CA 1
ATOM 609 C C . TYR A 1 77 ? 21.842 -6.339 -15.955 1.00 97.12 77 TYR A C 1
ATOM 611 O O . TYR A 1 77 ? 22.024 -5.728 -17.008 1.00 97.12 77 TYR A O 1
ATOM 619 N N . ALA A 1 78 ? 21.779 -5.730 -14.767 1.00 93.94 78 ALA A N 1
ATOM 620 C CA . ALA A 1 78 ? 21.780 -4.273 -14.597 1.00 93.94 78 ALA A CA 1
ATOM 621 C C . ALA A 1 78 ? 22.975 -3.560 -15.262 1.00 93.94 78 ALA A C 1
ATOM 623 O O . ALA A 1 78 ? 22.813 -2.483 -15.824 1.00 93.94 78 ALA A O 1
ATOM 624 N N . TYR A 1 79 ? 24.164 -4.176 -15.265 1.00 94.75 79 TYR A N 1
ATOM 625 C CA . TYR A 1 79 ? 25.374 -3.601 -15.876 1.00 94.75 79 TYR A CA 1
ATOM 626 C C . TYR A 1 79 ? 25.312 -3.488 -17.410 1.00 94.75 79 TYR A C 1
ATOM 628 O O . TYR A 1 79 ? 26.162 -2.832 -18.006 1.00 94.75 79 TYR A O 1
ATOM 636 N N . ALA A 1 80 ? 24.353 -4.165 -18.048 1.00 95.31 80 ALA A N 1
ATOM 637 C CA . ALA A 1 80 ? 24.204 -4.235 -19.498 1.00 95.31 80 ALA A CA 1
ATOM 638 C C . ALA A 1 80 ? 22.924 -3.555 -20.008 1.00 95.31 80 ALA A C 1
ATOM 640 O O . ALA A 1 80 ? 22.524 -3.784 -21.150 1.00 95.31 80 ALA A O 1
ATOM 641 N N . LEU A 1 81 ? 22.256 -2.760 -19.169 1.00 95.12 81 LEU A N 1
ATOM 642 C CA . LEU A 1 81 ? 21.092 -1.984 -19.582 1.00 95.12 81 LEU A CA 1
ATOM 643 C C . LEU A 1 81 ? 21.527 -0.752 -20.379 1.00 95.12 81 LEU A C 1
ATOM 645 O O . LEU A 1 81 ? 22.413 -0.005 -19.961 1.00 95.12 81 LEU A O 1
ATOM 649 N N . SER A 1 82 ? 20.876 -0.520 -21.519 1.00 94.25 82 SER A N 1
ATOM 650 C CA . SER A 1 82 ? 20.900 0.799 -22.153 1.00 94.25 82 SER A CA 1
ATOM 651 C C . SER A 1 82 ? 20.116 1.814 -21.311 1.00 94.25 82 SER A C 1
ATOM 653 O O . SER A 1 82 ? 19.357 1.440 -20.416 1.00 94.25 82 SER A O 1
ATOM 655 N N . GLU A 1 83 ? 20.259 3.108 -21.597 1.00 92.12 83 GLU A N 1
ATOM 656 C CA . GLU A 1 83 ? 19.478 4.160 -20.926 1.00 92.12 83 GLU A CA 1
ATOM 657 C C . GLU A 1 83 ? 17.962 3.920 -21.064 1.00 92.12 83 GLU A C 1
ATOM 659 O O . GLU A 1 83 ? 17.226 3.957 -20.079 1.00 92.12 83 GLU A O 1
ATOM 664 N N . GLU A 1 84 ? 17.512 3.559 -22.269 1.00 92.50 84 GLU A N 1
ATOM 665 C CA . GLU A 1 84 ? 16.114 3.218 -22.556 1.00 92.50 84 GLU A CA 1
ATOM 666 C C . GLU A 1 84 ? 15.650 1.985 -21.767 1.00 92.50 84 GLU A C 1
ATOM 668 O O . GLU A 1 84 ? 14.625 2.033 -21.086 1.00 92.50 84 GLU A O 1
ATOM 673 N N . GLN A 1 85 ? 16.439 0.905 -21.778 1.00 94.25 85 GLN A N 1
ATOM 674 C CA . GLN A 1 85 ? 16.114 -0.310 -21.025 1.00 94.25 85 GLN A CA 1
ATOM 675 C C . GLN A 1 85 ? 16.137 -0.072 -19.511 1.00 94.25 85 GLN A C 1
ATOM 677 O O . GLN A 1 85 ? 15.399 -0.721 -18.776 1.00 94.25 85 GLN A O 1
ATOM 682 N N . THR A 1 86 ? 16.964 0.859 -19.029 1.00 96.12 86 THR A N 1
ATOM 683 C CA . THR A 1 86 ? 16.999 1.249 -17.613 1.00 96.12 86 THR A CA 1
ATOM 684 C C . THR A 1 86 ? 15.690 1.930 -17.222 1.00 96.12 86 THR A C 1
ATOM 686 O O . THR A 1 86 ? 15.100 1.588 -16.195 1.00 96.12 86 THR A O 1
ATOM 689 N N . ALA A 1 87 ? 15.189 2.843 -18.060 1.00 95.00 87 ALA A N 1
ATOM 690 C CA . ALA A 1 87 ? 13.913 3.517 -17.824 1.00 95.00 8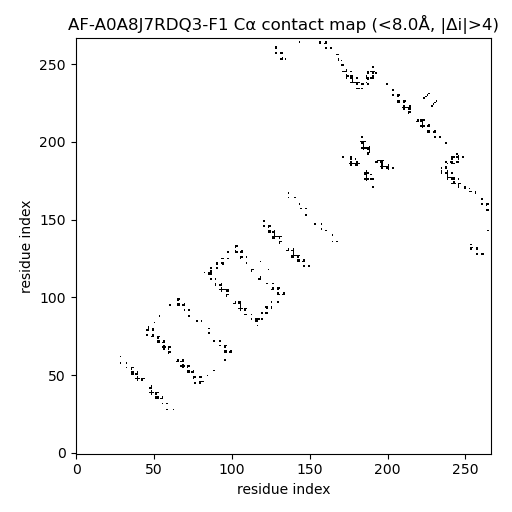7 ALA A CA 1
ATOM 691 C C . ALA A 1 87 ? 12.737 2.532 -17.858 1.00 95.00 87 ALA A C 1
ATOM 693 O O . ALA A 1 87 ? 11.873 2.571 -16.974 1.00 95.00 87 ALA A O 1
ATOM 694 N N . GLU A 1 88 ? 12.736 1.616 -18.829 1.00 95.38 88 GLU A N 1
ATOM 695 C CA . GLU A 1 88 ? 11.747 0.543 -18.933 1.00 95.38 88 GLU A CA 1
ATOM 696 C C . GLU A 1 88 ? 11.778 -0.369 -17.697 1.00 95.38 88 GLU A C 1
ATOM 698 O O . GLU A 1 88 ? 10.742 -0.575 -17.065 1.00 95.38 88 GLU A O 1
ATOM 703 N N . TYR A 1 89 ? 12.961 -0.839 -17.294 1.00 97.00 89 TYR A N 1
ATOM 704 C CA . TYR A 1 89 ? 13.151 -1.708 -16.132 1.00 97.00 89 TYR A CA 1
ATOM 705 C C . TYR A 1 89 ? 12.575 -1.102 -14.846 1.00 97.00 89 TYR A C 1
ATOM 707 O O . TYR A 1 89 ? 11.752 -1.734 -14.179 1.00 97.00 89 TYR A O 1
ATOM 715 N N . TYR A 1 90 ? 12.964 0.131 -14.499 1.00 97.56 90 TYR A N 1
ATOM 716 C CA . TYR A 1 90 ? 12.486 0.776 -13.272 1.00 97.56 90 TYR A CA 1
ATOM 717 C C . TYR A 1 90 ? 10.984 1.055 -13.316 1.00 97.56 90 TYR A C 1
ATOM 719 O O . TYR A 1 90 ? 10.286 0.830 -12.325 1.00 97.56 90 TYR A O 1
ATOM 727 N N . THR A 1 91 ? 10.473 1.486 -14.471 1.00 96.62 91 THR A N 1
ATOM 728 C CA . THR A 1 91 ? 9.041 1.743 -14.656 1.00 96.62 91 THR A CA 1
ATOM 729 C C . THR A 1 91 ? 8.225 0.459 -14.495 1.00 96.62 91 THR A C 1
ATOM 731 O O . THR A 1 91 ? 7.251 0.439 -13.740 1.00 96.62 91 THR A O 1
ATOM 734 N N . GLN A 1 92 ? 8.640 -0.637 -15.140 1.00 96.44 92 GLN A N 1
ATOM 735 C CA . GLN A 1 92 ? 7.971 -1.933 -15.017 1.00 96.44 92 GLN A CA 1
ATOM 736 C C . GLN A 1 92 ? 8.050 -2.481 -13.591 1.00 96.44 92 GLN A C 1
ATOM 738 O O . GLN A 1 92 ? 7.042 -2.961 -13.071 1.00 96.44 92 GLN A O 1
ATOM 743 N N . ARG A 1 93 ? 9.210 -2.383 -12.933 1.00 98.00 93 ARG A N 1
ATOM 744 C CA . ARG A 1 93 ? 9.407 -2.890 -11.569 1.00 98.00 93 ARG A CA 1
ATOM 745 C C . ARG A 1 93 ? 8.555 -2.136 -10.550 1.00 98.00 93 ARG A C 1
ATOM 747 O O . ARG A 1 93 ? 7.910 -2.774 -9.718 1.00 98.00 93 ARG A O 1
ATOM 7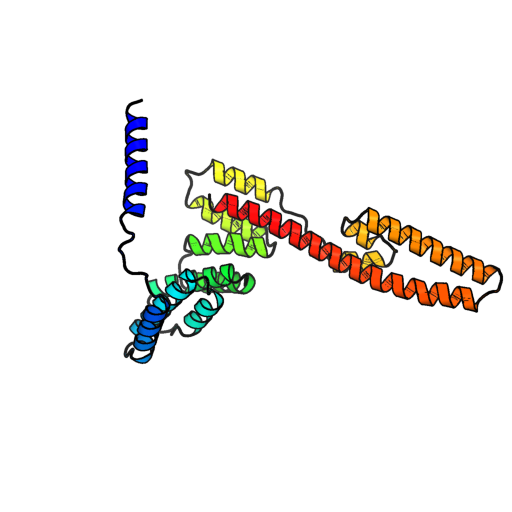54 N N . ALA A 1 94 ? 8.491 -0.807 -10.643 1.00 98.12 94 ALA A N 1
ATOM 755 C CA . ALA A 1 94 ? 7.649 0.011 -9.772 1.00 98.12 94 ALA A CA 1
ATOM 756 C C . ALA A 1 94 ? 6.160 -0.295 -9.990 1.00 98.12 94 ALA A C 1
ATOM 758 O O . ALA A 1 94 ? 5.429 -0.532 -9.028 1.00 98.12 94 ALA A O 1
ATOM 759 N N . LEU A 1 95 ? 5.724 -0.366 -11.254 1.00 97.56 95 LEU A N 1
ATOM 760 C CA . LEU A 1 95 ? 4.339 -0.686 -11.596 1.00 97.56 95 LEU A CA 1
ATOM 761 C C . LEU A 1 95 ? 3.941 -2.090 -11.122 1.00 97.56 95 LEU A C 1
ATOM 763 O O . LEU A 1 95 ? 2.889 -2.246 -10.509 1.00 97.56 95 LEU A O 1
ATOM 767 N N . CYS A 1 96 ? 4.764 -3.109 -11.379 1.00 98.06 96 CYS A N 1
ATOM 768 C CA . CYS A 1 96 ? 4.454 -4.477 -10.961 1.00 98.06 96 CYS A CA 1
ATOM 769 C C . CYS A 1 96 ? 4.437 -4.606 -9.435 1.00 98.06 96 CYS A C 1
ATOM 771 O O . CYS A 1 96 ? 3.555 -5.276 -8.913 1.00 98.06 96 CYS A O 1
ATOM 773 N N . SER A 1 97 ? 5.336 -3.916 -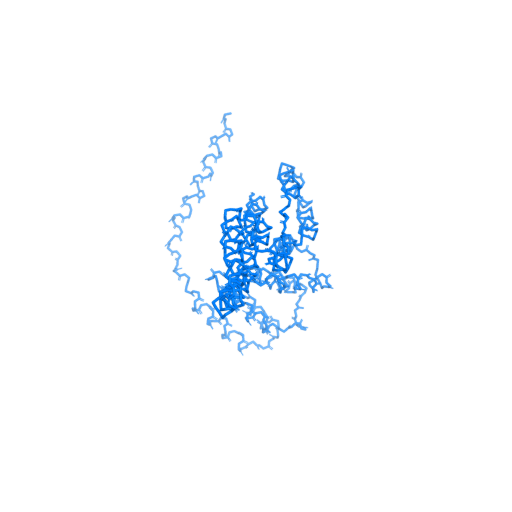8.723 1.00 98.31 97 SER A N 1
ATOM 774 C CA . SER A 1 97 ? 5.313 -3.854 -7.251 1.00 98.31 97 SER A CA 1
ATOM 775 C C . SER A 1 97 ? 4.002 -3.254 -6.740 1.00 98.31 97 SER A C 1
ATOM 777 O O . SER A 1 97 ? 3.364 -3.815 -5.857 1.00 98.31 97 SER A O 1
ATOM 779 N N . TYR A 1 98 ? 3.548 -2.154 -7.347 1.00 98.19 98 TYR A N 1
ATOM 780 C CA . TYR A 1 98 ? 2.269 -1.539 -6.996 1.00 98.19 98 TYR A CA 1
ATOM 781 C C . TYR A 1 98 ? 1.081 -2.476 -7.254 1.00 98.19 98 TYR A C 1
ATOM 783 O O . TYR A 1 98 ? 0.228 -2.645 -6.386 1.00 98.19 98 TYR A O 1
ATOM 791 N N . LEU A 1 99 ? 1.040 -3.120 -8.425 1.00 97.06 99 LEU A N 1
ATOM 792 C CA . LEU A 1 99 ? -0.034 -4.046 -8.802 1.00 97.06 99 LEU A CA 1
ATOM 793 C C . LEU A 1 99 ? -0.024 -5.349 -7.983 1.00 97.06 99 LEU A C 1
ATOM 795 O O . LEU A 1 99 ? -1.062 -5.992 -7.851 1.00 97.06 99 LEU A O 1
ATOM 799 N N . ALA A 1 100 ? 1.126 -5.721 -7.422 1.00 97.19 100 ALA A N 1
ATOM 800 C CA . ALA A 1 100 ? 1.279 -6.814 -6.466 1.00 97.19 100 ALA A CA 1
ATOM 801 C C . ALA A 1 100 ? 0.926 -6.420 -5.015 1.00 97.19 100 ALA A C 1
ATOM 803 O O . ALA A 1 100 ? 1.083 -7.241 -4.115 1.00 97.19 100 ALA A O 1
ATOM 804 N N . GLU A 1 101 ? 0.459 -5.187 -4.778 1.00 96.94 101 GLU A N 1
ATOM 805 C CA . GLU A 1 101 ? 0.203 -4.604 -3.448 1.00 96.94 101 GLU A CA 1
ATOM 806 C C . GLU A 1 101 ? 1.467 -4.463 -2.566 1.00 96.94 101 GLU A C 1
ATOM 808 O O . GLU A 1 101 ? 1.388 -4.222 -1.359 1.00 96.94 101 GLU A O 1
ATOM 813 N N . GLU A 1 102 ? 2.660 -4.530 -3.166 1.00 97.62 102 GLU A N 1
ATOM 814 C CA . GLU A 1 102 ? 3.947 -4.287 -2.510 1.00 97.62 102 GLU A CA 1
ATOM 815 C C . GLU A 1 102 ? 4.328 -2.797 -2.572 1.00 97.62 102 GLU A C 1
ATOM 817 O O . GLU A 1 102 ? 5.297 -2.383 -3.218 1.00 97.62 102 GLU A O 1
ATOM 822 N N . PHE A 1 103 ? 3.544 -1.952 -1.899 1.00 97.81 103 PHE A N 1
ATOM 823 C CA . PHE A 1 103 ? 3.684 -0.492 -1.996 1.00 97.81 103 PHE A CA 1
ATOM 824 C C . PHE A 1 103 ? 5.041 0.035 -1.507 1.00 97.81 103 PHE A C 1
ATOM 826 O O . PHE A 1 103 ? 5.575 0.967 -2.102 1.00 97.81 103 PHE A O 1
ATOM 833 N N . ASP A 1 104 ? 5.627 -0.567 -0.465 1.00 98.00 104 ASP A N 1
ATOM 834 C CA . ASP A 1 104 ? 6.968 -0.187 0.004 1.00 98.00 104 ASP A CA 1
ATOM 835 C C . ASP A 1 104 ? 8.030 -0.487 -1.068 1.00 98.00 104 ASP A C 1
ATOM 837 O O . ASP A 1 104 ? 8.832 0.387 -1.395 1.00 98.00 104 ASP A O 1
ATOM 841 N N . SER A 1 105 ? 7.977 -1.675 -1.688 1.00 97.88 105 SER A N 1
ATOM 842 C CA . SER A 1 105 ? 8.866 -2.066 -2.794 1.00 97.88 105 SER A CA 1
ATOM 843 C C . SER A 1 105 ? 8.740 -1.114 -3.987 1.00 97.88 105 SER A C 1
ATOM 845 O O . SER A 1 105 ? 9.750 -0.730 -4.588 1.00 97.88 105 SER A O 1
ATOM 847 N N . ALA A 1 106 ? 7.513 -0.694 -4.317 1.00 98.38 106 ALA A N 1
ATOM 848 C CA . ALA A 1 106 ? 7.259 0.272 -5.382 1.00 98.38 106 ALA A CA 1
ATOM 849 C C . ALA A 1 106 ? 7.928 1.623 -5.084 1.00 98.38 106 ALA A C 1
ATOM 851 O O . ALA A 1 106 ? 8.656 2.146 -5.927 1.00 98.38 106 ALA A O 1
ATOM 852 N N . LEU A 1 107 ? 7.741 2.158 -3.872 1.00 98.44 107 LEU A N 1
ATOM 853 C CA . LEU A 1 107 ? 8.320 3.441 -3.463 1.00 98.44 107 LEU A CA 1
ATOM 854 C C . LEU A 1 107 ? 9.852 3.400 -3.406 1.00 98.44 107 LEU A C 1
ATOM 856 O O . LEU A 1 107 ? 10.494 4.325 -3.904 1.00 98.44 107 LEU A O 1
ATOM 860 N N . THR A 1 108 ? 10.443 2.323 -2.882 1.00 98.31 108 THR A N 1
ATOM 861 C CA . THR A 1 108 ? 11.903 2.133 -2.899 1.00 98.31 108 THR A CA 1
ATOM 862 C C . THR A 1 108 ? 12.435 2.064 -4.328 1.00 98.31 108 THR A C 1
ATOM 864 O O . THR A 1 108 ? 13.422 2.719 -4.649 1.00 98.31 108 THR A O 1
ATOM 867 N N . THR A 1 109 ? 11.752 1.347 -5.224 1.00 97.94 109 THR A N 1
ATOM 868 C CA . THR A 1 109 ? 12.149 1.269 -6.639 1.00 97.94 109 THR A CA 1
ATOM 869 C C . THR A 1 109 ? 12.106 2.643 -7.317 1.00 97.94 109 THR A C 1
ATOM 871 O O . THR A 1 109 ? 12.978 2.952 -8.125 1.00 97.94 109 THR A O 1
ATOM 874 N N . ILE A 1 110 ? 11.123 3.486 -6.989 1.00 98.12 110 ILE A N 1
ATOM 875 C CA . ILE A 1 110 ? 11.002 4.850 -7.533 1.00 98.12 110 ILE A CA 1
ATOM 876 C C . ILE A 1 110 ? 12.125 5.757 -7.011 1.00 98.12 110 ILE A C 1
ATOM 878 O O . ILE A 1 110 ? 12.674 6.557 -7.771 1.00 98.12 110 ILE A O 1
ATOM 882 N N . GLU A 1 111 ? 12.501 5.620 -5.739 1.00 97.44 111 GLU A N 1
ATOM 883 C CA . GLU A 1 111 ? 13.653 6.326 -5.164 1.00 97.44 111 GLU A CA 1
ATOM 884 C C . GLU A 1 111 ? 14.966 5.900 -5.824 1.00 97.44 111 GLU A C 1
ATOM 886 O O . GLU A 1 111 ? 15.777 6.754 -6.173 1.00 97.44 111 GLU A O 1
ATOM 891 N N . GLU A 1 112 ? 15.156 4.597 -6.054 1.00 96.56 112 GLU A N 1
ATOM 892 C CA . GLU A 1 112 ? 16.299 4.068 -6.804 1.00 96.56 112 GLU A CA 1
ATOM 893 C C . GLU A 1 112 ? 16.326 4.615 -8.240 1.00 96.56 112 GLU A C 1
ATOM 895 O O . GLU A 1 112 ? 17.372 5.057 -8.715 1.00 96.56 112 GLU A O 1
ATOM 900 N N . ALA A 1 113 ? 15.178 4.627 -8.924 1.00 96.81 113 ALA A N 1
ATOM 901 C CA . ALA A 1 113 ? 15.061 5.084 -10.308 1.00 96.81 113 ALA A CA 1
ATOM 902 C C . ALA A 1 113 ? 15.518 6.539 -10.484 1.00 96.81 113 ALA A C 1
ATOM 904 O O . ALA A 1 113 ? 16.154 6.863 -11.486 1.00 96.81 113 ALA A O 1
ATOM 905 N N . ALA A 1 114 ? 15.260 7.399 -9.492 1.00 96.00 114 ALA A N 1
ATOM 906 C CA . ALA A 1 114 ? 15.599 8.821 -9.536 1.00 96.00 114 ALA A CA 1
ATOM 907 C C . ALA A 1 114 ? 17.106 9.108 -9.702 1.00 96.00 114 ALA A C 1
ATOM 909 O O . ALA A 1 114 ? 17.471 10.215 -10.098 1.00 96.00 114 ALA A O 1
ATOM 910 N N . PHE A 1 115 ? 17.981 8.135 -9.419 1.00 96.12 115 PHE A N 1
ATOM 911 C CA . PHE A 1 115 ? 19.428 8.264 -9.626 1.00 96.12 115 PHE A CA 1
ATOM 912 C C . PHE A 1 115 ? 19.879 7.956 -11.057 1.00 96.12 115 PHE A C 1
ATOM 914 O O . PHE A 1 115 ? 20.952 8.404 -11.460 1.00 96.12 115 PHE A O 1
ATOM 921 N N . TYR A 1 116 ? 19.092 7.185 -11.807 1.00 94.75 116 TYR A N 1
ATOM 922 C CA . TYR A 1 116 ? 19.507 6.635 -13.100 1.00 94.75 116 TYR A CA 1
ATOM 923 C C . TYR A 1 116 ? 18.701 7.185 -14.265 1.00 94.75 116 TYR A C 1
ATOM 925 O O . TYR A 1 116 ? 19.237 7.310 -15.363 1.00 94.75 116 TYR A O 1
ATOM 933 N N . VAL A 1 117 ? 17.420 7.486 -14.043 1.00 94.38 117 VAL A N 1
ATOM 934 C CA . VAL A 1 117 ? 16.494 7.850 -15.113 1.00 94.38 117 VAL A CA 1
ATOM 935 C C . VAL A 1 117 ? 15.648 9.059 -14.730 1.00 94.38 117 VAL A C 1
ATOM 937 O O . VAL A 1 117 ? 15.280 9.223 -13.562 1.00 94.38 117 VAL A O 1
ATOM 940 N N . PRO A 1 118 ? 15.297 9.916 -15.705 1.00 93.06 118 PRO A N 1
ATOM 941 C CA . PRO A 1 118 ? 14.279 10.931 -15.499 1.00 93.06 118 PRO A CA 1
ATOM 942 C C . PRO A 1 118 ? 12.967 10.297 -15.028 1.00 93.06 118 PRO A C 1
ATOM 944 O O . PRO A 1 118 ? 12.598 9.201 -15.456 1.00 93.06 118 PRO A O 1
ATOM 947 N N . ARG A 1 119 ? 12.239 11.005 -14.161 1.00 90.88 119 ARG A N 1
ATOM 948 C CA . ARG A 1 119 ? 10.931 10.556 -13.675 1.00 90.88 119 ARG A CA 1
ATOM 949 C C . ARG A 1 119 ? 9.949 10.519 -14.843 1.00 90.88 119 ARG A C 1
ATOM 951 O O . ARG A 1 119 ? 9.555 11.559 -15.365 1.00 90.88 119 ARG A O 1
ATOM 958 N N . SER A 1 120 ? 9.587 9.312 -15.269 1.00 93.69 120 SER A N 1
ATOM 959 C CA . SER A 1 120 ? 8.540 9.113 -16.265 1.00 93.69 120 SER A CA 1
ATOM 960 C C . SER A 1 120 ? 7.177 9.437 -15.659 1.00 93.69 120 SER A C 1
ATOM 962 O O . SER A 1 120 ? 6.969 9.298 -14.453 1.00 93.69 120 SER A O 1
ATOM 964 N N . GLU A 1 121 ? 6.226 9.827 -16.504 1.00 95.31 121 GLU A N 1
ATOM 965 C CA . GLU A 1 121 ? 4.838 10.066 -16.103 1.00 95.31 121 GLU A CA 1
ATOM 966 C C . GLU A 1 121 ? 4.267 8.906 -15.270 1.00 95.31 121 GLU A C 1
ATOM 968 O O . GLU A 1 121 ? 3.668 9.117 -14.216 1.00 95.31 121 GLU A O 1
ATOM 973 N N . LEU A 1 122 ? 4.509 7.669 -15.715 1.00 95.81 122 LEU A N 1
ATOM 974 C CA . LEU A 1 122 ? 4.022 6.473 -15.041 1.00 95.81 122 LEU A CA 1
ATOM 975 C C . LEU A 1 122 ? 4.681 6.271 -13.668 1.00 95.81 122 LEU A C 1
ATOM 977 O O . LEU A 1 122 ? 3.993 5.877 -12.732 1.00 95.81 122 LEU A O 1
ATOM 981 N N . LEU A 1 123 ? 5.977 6.566 -13.512 1.00 97.25 123 LEU A N 1
ATOM 982 C CA . LEU A 1 123 ? 6.638 6.506 -12.202 1.00 97.25 123 LEU A CA 1
ATOM 983 C C . LEU A 1 123 ? 6.037 7.521 -11.222 1.00 97.25 123 LEU A C 1
ATOM 985 O O . LEU A 1 123 ? 5.806 7.180 -10.064 1.00 97.25 123 LEU A O 1
ATOM 989 N N . ILE A 1 124 ? 5.743 8.737 -11.691 1.00 97.75 124 ILE A N 1
ATOM 990 C CA . ILE A 1 124 ? 5.119 9.786 -10.871 1.00 97.75 124 ILE A CA 1
ATOM 991 C C . ILE A 1 124 ? 3.711 9.350 -10.442 1.00 97.75 124 ILE A C 1
ATOM 993 O O . ILE A 1 124 ? 3.357 9.449 -9.265 1.00 97.75 124 ILE A O 1
ATOM 997 N N . LEU A 1 125 ? 2.924 8.809 -11.376 1.00 97.44 125 LEU A N 1
ATOM 998 C CA . LEU A 1 125 ? 1.587 8.292 -11.091 1.00 97.44 125 LEU A CA 1
ATOM 999 C C . LEU A 1 125 ? 1.627 7.135 -10.080 1.00 97.44 125 LEU A C 1
ATOM 1001 O O . LEU A 1 125 ? 0.878 7.147 -9.104 1.00 97.44 125 LEU A O 1
ATOM 1005 N N . VAL A 1 126 ? 2.519 6.157 -10.275 1.00 98.06 126 VAL A N 1
ATOM 1006 C CA . VAL A 1 126 ? 2.680 5.030 -9.344 1.00 98.06 126 VAL A CA 1
ATOM 1007 C C . VAL A 1 126 ? 3.123 5.522 -7.968 1.00 98.06 126 VAL A C 1
ATOM 1009 O O . VAL A 1 126 ? 2.621 5.016 -6.968 1.00 98.06 126 VAL A O 1
ATOM 1012 N N . GLU A 1 127 ? 3.990 6.534 -7.881 1.00 98.50 127 GLU A N 1
ATOM 1013 C CA . GLU A 1 127 ? 4.378 7.122 -6.595 1.00 98.50 127 GLU A CA 1
ATOM 1014 C C . GLU A 1 127 ? 3.185 7.745 -5.869 1.00 98.50 127 GLU A C 1
ATOM 1016 O O . GLU A 1 127 ? 2.990 7.486 -4.680 1.00 98.50 127 GLU A O 1
ATOM 1021 N N . ALA A 1 128 ? 2.372 8.534 -6.578 1.00 98.06 128 ALA A N 1
ATOM 1022 C CA . ALA A 1 128 ? 1.191 9.174 -6.006 1.00 98.06 128 ALA A CA 1
ATOM 1023 C C . ALA A 1 128 ? 0.229 8.137 -5.410 1.00 98.06 128 ALA A C 1
ATOM 1025 O O . ALA A 1 128 ? -0.240 8.296 -4.276 1.00 98.06 128 ALA A O 1
ATOM 1026 N N . LEU A 1 129 ? -0.013 7.052 -6.150 1.00 98.06 129 LEU A N 1
ATOM 1027 C CA . LEU A 1 129 ? -0.898 5.968 -5.738 1.00 98.06 129 LEU A CA 1
ATOM 1028 C C . LEU A 1 129 ? -0.296 5.127 -4.605 1.00 98.06 129 LEU A C 1
ATOM 1030 O O . LEU A 1 129 ? -0.952 4.931 -3.585 1.00 98.06 129 LEU A O 1
ATOM 1034 N N . ALA A 1 130 ? 0.953 4.676 -4.733 1.00 98.25 130 ALA A N 1
ATOM 1035 C CA . ALA A 1 130 ? 1.616 3.846 -3.726 1.00 98.25 130 ALA A CA 1
ATOM 1036 C C . ALA A 1 130 ? 1.782 4.587 -2.389 1.00 98.25 130 ALA A C 1
ATOM 1038 O O . ALA A 1 130 ? 1.507 4.021 -1.333 1.00 98.25 130 ALA A O 1
ATOM 1039 N N . ALA A 1 131 ? 2.158 5.870 -2.412 1.00 98.19 131 ALA A N 1
ATOM 1040 C CA . ALA A 1 131 ? 2.233 6.685 -1.200 1.00 98.19 131 ALA A CA 1
ATOM 1041 C C . ALA A 1 131 ? 0.848 6.885 -0.557 1.00 98.19 131 ALA A C 1
ATOM 1043 O O . ALA A 1 131 ? 0.731 6.867 0.671 1.00 98.19 131 ALA A O 1
ATOM 1044 N N . GLY A 1 132 ? -0.209 7.000 -1.373 1.00 97.38 132 GLY A N 1
ATOM 1045 C CA . GLY A 1 132 ? -1.597 7.029 -0.904 1.00 97.38 132 GLY A CA 1
ATOM 1046 C C . GLY A 1 132 ? -1.990 5.740 -0.178 1.00 97.38 132 GLY A C 1
ATOM 1047 O O . GLY A 1 132 ? -2.534 5.790 0.924 1.00 97.38 132 GLY A O 1
ATOM 1048 N N . GLU A 1 133 ? -1.617 4.576 -0.715 1.00 96.69 133 GLU A N 1
ATOM 1049 C CA . GLU A 1 133 ? -1.829 3.261 -0.077 1.00 96.69 133 GLU A CA 1
ATOM 1050 C C . GLU A 1 133 ? -1.055 3.076 1.234 1.00 96.69 133 GLU A C 1
ATOM 1052 O O . GLU A 1 133 ? -1.447 2.282 2.088 1.00 96.69 133 GLU A O 1
ATOM 1057 N N . LYS A 1 134 ? 0.002 3.859 1.461 1.00 95.56 134 LYS A N 1
ATOM 1058 C CA . LYS A 1 134 ? 0.726 3.897 2.741 1.00 95.56 134 LYS A CA 1
ATOM 1059 C C . LYS A 1 134 ? 0.166 4.919 3.734 1.00 95.56 134 LYS A C 1
ATOM 1061 O O . LYS A 1 134 ? 0.574 4.913 4.896 1.00 95.56 134 LYS A O 1
ATOM 1066 N N . GLY A 1 135 ? -0.747 5.787 3.304 1.00 95.94 135 GLY A N 1
ATOM 1067 C CA . GLY A 1 135 ? -1.211 6.930 4.088 1.00 95.94 135 GLY A CA 1
ATOM 1068 C C . GLY A 1 135 ? -0.185 8.064 4.205 1.00 95.94 135 GLY A C 1
ATOM 1069 O O . GLY A 1 135 ? -0.337 8.934 5.064 1.00 95.94 135 GLY A O 1
ATOM 1070 N N . ASP A 1 136 ? 0.856 8.077 3.363 1.00 96.81 136 ASP A N 1
ATOM 1071 C CA . ASP A 1 136 ? 1.798 9.197 3.260 1.00 96.81 136 ASP A CA 1
ATOM 1072 C C . ASP A 1 136 ? 1.218 10.269 2.330 1.00 96.81 136 ASP A C 1
ATOM 1074 O O . ASP A 1 136 ? 1.541 10.385 1.143 1.00 96.81 136 ASP A O 1
ATOM 1078 N N . TRP A 1 137 ? 0.304 11.056 2.892 1.00 96.31 137 TRP A N 1
ATOM 1079 C CA . TRP A 1 137 ? -0.450 12.062 2.150 1.00 96.31 137 TRP A CA 1
ATOM 1080 C C . TRP A 1 137 ? 0.421 13.176 1.581 1.00 96.31 137 TRP A C 1
ATOM 1082 O O . TRP A 1 137 ? 0.079 13.739 0.545 1.00 96.31 137 TRP A O 1
ATOM 1092 N N . VAL A 1 138 ? 1.538 13.499 2.237 1.00 96.88 138 VAL A N 1
ATOM 1093 C CA . VAL A 1 138 ? 2.437 14.575 1.797 1.00 96.88 138 VAL A CA 1
ATOM 1094 C C . VAL A 1 138 ? 3.162 14.148 0.528 1.00 96.88 138 VAL A C 1
ATOM 1096 O O . VAL A 1 138 ? 3.156 14.884 -0.462 1.00 96.88 138 VAL A O 1
ATOM 1099 N N . ARG A 1 139 ? 3.743 12.944 0.536 1.00 97.69 139 ARG A N 1
ATOM 1100 C CA . ARG A 1 139 ? 4.424 12.386 -0.633 1.00 97.69 139 ARG A CA 1
ATOM 1101 C C . ARG A 1 139 ? 3.452 12.118 -1.777 1.00 97.69 139 ARG A C 1
ATOM 1103 O O . ARG A 1 139 ? 3.721 12.527 -2.905 1.00 97.69 139 ARG A O 1
ATOM 1110 N N . SER A 1 140 ? 2.308 11.506 -1.466 1.00 98.12 140 SER A N 1
ATOM 1111 C CA . SER A 1 140 ? 1.244 11.225 -2.434 1.00 98.12 140 SER A CA 1
ATOM 1112 C C . SER A 1 140 ? 0.783 12.502 -3.139 1.00 98.12 140 SER A C 1
ATOM 1114 O O . SER A 1 140 ? 0.785 12.562 -4.368 1.00 98.12 140 SER A O 1
ATOM 1116 N N . ARG A 1 141 ? 0.486 13.558 -2.369 1.00 97.81 141 ARG A N 1
ATOM 1117 C CA . ARG A 1 141 ? 0.064 14.856 -2.903 1.00 97.81 141 ARG A CA 1
ATOM 1118 C C . ARG A 1 141 ? 1.117 15.481 -3.804 1.00 97.81 141 ARG A C 1
ATOM 1120 O O . ARG A 1 141 ? 0.781 15.927 -4.894 1.00 97.81 141 ARG A O 1
ATOM 1127 N N . LYS A 1 142 ? 2.379 15.500 -3.372 1.00 97.44 142 LYS A N 1
ATOM 1128 C CA . LYS A 1 142 ? 3.470 16.080 -4.163 1.00 97.44 142 LYS A CA 1
ATOM 1129 C C . LYS A 1 142 ? 3.605 15.388 -5.524 1.00 97.44 142 LYS A C 1
ATOM 1131 O O . LYS A 1 142 ? 3.729 16.068 -6.538 1.00 97.44 142 LYS A O 1
ATOM 1136 N N . ALA A 1 143 ? 3.557 14.056 -5.549 1.00 97.75 143 ALA A N 1
ATOM 1137 C CA . ALA A 1 143 ? 3.614 13.293 -6.793 1.00 97.75 143 ALA A CA 1
ATOM 1138 C C . ALA A 1 143 ? 2.360 13.515 -7.661 1.00 97.75 143 ALA A C 1
ATOM 1140 O O . ALA A 1 143 ? 2.474 13.682 -8.871 1.00 97.75 143 ALA A O 1
ATOM 1141 N N . ALA A 1 144 ? 1.168 13.601 -7.062 1.00 96.94 144 ALA A N 1
ATOM 1142 C CA . ALA A 1 144 ? -0.057 13.914 -7.798 1.00 96.94 144 ALA A CA 1
ATOM 1143 C C . ALA A 1 144 ? -0.019 15.319 -8.431 1.00 96.94 144 ALA A C 1
ATOM 1145 O O . ALA A 1 144 ? -0.418 15.484 -9.581 1.00 96.94 144 ALA A O 1
ATOM 1146 N N . GLU A 1 145 ? 0.490 16.324 -7.713 1.00 95.56 145 GLU A N 1
ATOM 1147 C CA . GLU A 1 145 ? 0.689 17.684 -8.232 1.00 95.56 145 GLU A CA 1
ATOM 1148 C C . GLU A 1 145 ? 1.700 17.704 -9.391 1.00 95.56 145 GLU A C 1
ATOM 1150 O O . GLU A 1 145 ? 1.459 18.361 -10.404 1.00 95.56 145 GLU A O 1
ATOM 1155 N N . GLU A 1 146 ? 2.795 16.944 -9.282 1.00 95.94 146 GLU A N 1
ATOM 1156 C CA . GLU A 1 146 ? 3.782 16.775 -10.358 1.00 95.94 146 GLU A CA 1
ATOM 1157 C C . GLU A 1 146 ? 3.164 16.116 -11.600 1.00 95.94 146 GLU A C 1
ATOM 1159 O O . GLU A 1 146 ? 3.373 16.591 -12.715 1.00 95.94 146 GLU A O 1
ATOM 1164 N N . TYR A 1 147 ? 2.349 15.074 -11.418 1.00 95.81 147 TYR A N 1
ATOM 1165 C CA . TYR A 1 147 ? 1.640 14.404 -12.510 1.00 95.81 147 TYR A CA 1
ATOM 1166 C C . TYR A 1 147 ? 0.643 15.340 -13.207 1.00 95.81 147 TYR A C 1
ATOM 1168 O O . TYR A 1 147 ? 0.597 15.403 -14.433 1.00 95.81 147 TYR A O 1
ATOM 1176 N N . LEU A 1 148 ? -0.117 16.130 -12.445 1.00 94.12 148 LEU A N 1
ATOM 1177 C CA . LEU A 1 148 ? -1.067 17.101 -12.997 1.00 94.12 148 LEU A CA 1
ATOM 1178 C C . LEU A 1 148 ? -0.388 18.259 -13.733 1.00 94.12 148 LEU A C 1
ATOM 1180 O O . LEU A 1 148 ? -0.960 18.803 -14.677 1.00 94.12 148 LEU A O 1
ATOM 1184 N N . ALA A 1 149 ? 0.835 18.626 -13.344 1.00 94.50 149 ALA A N 1
ATOM 1185 C CA . ALA A 1 149 ? 1.605 19.653 -14.040 1.00 94.50 149 ALA A CA 1
ATOM 1186 C C . ALA A 1 149 ? 1.964 19.253 -15.486 1.00 94.50 149 ALA A C 1
ATOM 1188 O O . ALA A 1 149 ? 2.209 20.134 -16.311 1.00 94.50 149 ALA A O 1
ATOM 1189 N N . LEU A 1 150 ? 1.947 17.953 -15.812 1.00 93.06 150 LEU A N 1
ATOM 1190 C CA . LEU A 1 150 ? 2.112 17.451 -17.182 1.00 93.06 150 LEU A CA 1
ATOM 1191 C C . LEU A 1 150 ? 0.882 17.740 -18.067 1.00 93.06 150 LEU A C 1
ATOM 1193 O O . LEU A 1 150 ? 1.004 17.781 -19.291 1.00 93.06 150 LEU A O 1
ATOM 1197 N N . TYR A 1 151 ? -0.282 18.004 -17.457 1.00 92.38 151 TYR A N 1
ATOM 1198 C CA . TYR A 1 151 ? -1.580 18.161 -18.122 1.00 92.38 151 TYR A CA 1
ATOM 1199 C C . TYR A 1 151 ? -2.306 19.456 -17.699 1.00 92.38 151 TYR A C 1
ATOM 1201 O O . TYR A 1 151 ? -3.396 19.409 -17.124 1.00 92.38 151 TYR A O 1
ATOM 1209 N N . PRO A 1 152 ? -1.757 20.648 -18.008 1.00 88.56 152 PRO A N 1
ATOM 1210 C CA . PRO A 1 152 ? -2.299 21.925 -17.526 1.00 88.56 152 PRO A CA 1
ATOM 1211 C C . PRO A 1 152 ? -3.722 22.238 -18.026 1.00 88.56 152 PRO A C 1
ATOM 1213 O O . PRO A 1 152 ? -4.450 23.000 -17.390 1.00 88.56 152 PRO A O 1
ATOM 1216 N N . GLU A 1 153 ? -4.140 21.644 -19.147 1.00 90.19 153 GLU A N 1
ATOM 1217 C CA . GLU A 1 153 ? -5.491 21.791 -19.710 1.00 90.19 153 GLU A CA 1
ATOM 1218 C C . GLU A 1 153 ? -6.571 21.114 -18.833 1.00 90.19 153 GLU A C 1
ATOM 1220 O O . GLU A 1 153 ? -7.747 21.480 -18.889 1.00 90.19 153 GLU A O 1
ATOM 1225 N N . GLU A 1 154 ? -6.192 20.177 -17.955 1.00 88.88 154 GLU A N 1
ATOM 1226 C CA . GLU A 1 154 ? -7.100 19.426 -17.073 1.00 88.88 154 GLU A CA 1
ATOM 1227 C C . GLU A 1 154 ? -7.339 20.115 -15.718 1.00 88.88 154 GLU A C 1
ATOM 1229 O O . GLU A 1 154 ? -7.455 19.481 -14.667 1.00 88.88 154 GLU A O 1
ATOM 1234 N N . SER A 1 155 ? -7.463 21.444 -15.726 1.00 85.94 155 SER A N 1
ATOM 1235 C CA . SER A 1 155 ? -7.657 22.264 -14.516 1.00 85.94 155 SER A CA 1
ATOM 1236 C C . SER A 1 155 ? -8.804 21.799 -13.600 1.00 85.94 155 SER A C 1
ATOM 1238 O O . SER A 1 155 ? -8.697 21.887 -12.377 1.00 85.94 155 SER A O 1
ATOM 1240 N N . ALA A 1 156 ? -9.887 21.250 -14.165 1.00 89.62 156 ALA A N 1
ATOM 1241 C CA . ALA A 1 156 ? -10.998 20.694 -13.391 1.00 89.62 156 ALA A CA 1
ATOM 1242 C C . ALA A 1 156 ? -10.597 19.442 -12.587 1.00 89.62 156 ALA A C 1
ATOM 1244 O O . ALA A 1 156 ? -11.031 19.277 -11.447 1.00 89.62 156 ALA A O 1
ATOM 1245 N N . ARG A 1 157 ? -9.748 18.580 -13.160 1.00 91.19 157 ARG A N 1
ATOM 1246 C CA . ARG A 1 157 ? -9.216 17.382 -12.497 1.00 91.19 157 ARG A CA 1
ATOM 1247 C C . ARG A 1 157 ? -8.234 17.764 -11.397 1.00 91.19 157 ARG A C 1
ATOM 1249 O O . ARG A 1 157 ? -8.310 17.222 -10.298 1.00 91.19 157 ARG A O 1
ATOM 1256 N N . ALA A 1 158 ? -7.386 18.758 -11.662 1.00 92.12 158 ALA A N 1
ATOM 1257 C CA . ALA A 1 158 ? -6.475 19.301 -10.661 1.00 92.12 158 ALA A CA 1
ATOM 1258 C C . ALA A 1 158 ? -7.225 19.857 -9.439 1.00 92.12 158 ALA A C 1
ATOM 1260 O O . ALA A 1 158 ? -6.875 19.528 -8.307 1.00 92.12 158 ALA A O 1
ATOM 1261 N N . ALA A 1 159 ? -8.310 20.610 -9.655 1.00 92.88 159 ALA A N 1
ATOM 1262 C CA . ALA A 1 159 ? -9.153 21.112 -8.569 1.00 92.88 159 ALA A CA 1
ATOM 1263 C C . ALA A 1 159 ? -9.837 19.983 -7.773 1.00 92.88 159 ALA A C 1
ATOM 1265 O O . ALA A 1 159 ? -9.917 20.057 -6.548 1.00 92.88 159 ALA A O 1
ATOM 1266 N N . ALA A 1 160 ? -10.302 18.922 -8.445 1.00 93.75 160 ALA A N 1
ATOM 1267 C CA . ALA A 1 160 ? -10.906 17.765 -7.780 1.00 93.75 160 ALA A CA 1
ATOM 1268 C C . ALA A 1 160 ? -9.900 17.011 -6.891 1.00 93.75 160 ALA A C 1
ATOM 1270 O O . ALA A 1 160 ? -10.231 16.620 -5.772 1.00 93.75 160 ALA A O 1
ATOM 1271 N N . ILE A 1 161 ? -8.663 16.842 -7.365 1.00 93.75 161 ILE A N 1
ATOM 1272 C CA . ILE A 1 161 ? -7.583 16.203 -6.601 1.00 93.75 161 ILE A CA 1
ATOM 1273 C C . ILE A 1 161 ? -7.157 17.077 -5.422 1.00 93.75 161 ILE A C 1
ATOM 1275 O O . ILE A 1 161 ? -6.960 16.566 -4.320 1.00 93.75 161 ILE A O 1
ATOM 1279 N N . GLU A 1 162 ? -7.052 18.392 -5.618 1.00 94.31 162 GLU A N 1
ATOM 1280 C CA . GLU A 1 162 ? -6.748 19.319 -4.527 1.00 94.31 162 GLU A CA 1
ATOM 1281 C C . GLU A 1 162 ? -7.807 19.238 -3.420 1.00 94.31 162 GLU A C 1
ATOM 1283 O O . GLU A 1 162 ? -7.461 19.147 -2.239 1.00 94.31 162 GLU A O 1
ATOM 1288 N N . GLU A 1 163 ? -9.087 19.220 -3.793 1.00 94.81 163 GLU A N 1
ATOM 1289 C CA . GLU A 1 163 ? -10.191 19.079 -2.845 1.00 94.81 163 GLU A CA 1
ATOM 1290 C C . GLU A 1 163 ? -10.142 17.735 -2.106 1.00 94.81 163 GLU A C 1
ATOM 1292 O O . GLU A 1 163 ? -10.318 17.693 -0.886 1.00 94.81 163 GLU A O 1
ATOM 1297 N N . LEU A 1 164 ? -9.812 16.644 -2.804 1.00 95.25 164 LEU A N 1
ATOM 1298 C CA . LEU A 1 164 ? -9.628 15.334 -2.180 1.00 95.25 164 LEU A CA 1
ATOM 1299 C C . LEU A 1 164 ? -8.526 15.376 -1.104 1.00 95.25 164 LEU A C 1
ATOM 1301 O O . LEU A 1 164 ? -8.754 14.946 0.029 1.00 95.25 164 LEU A O 1
ATOM 1305 N N . TYR A 1 165 ? -7.368 15.981 -1.400 1.00 95.69 165 TYR A N 1
ATOM 1306 C CA . TYR A 1 165 ? -6.267 16.103 -0.432 1.00 95.69 165 TYR A CA 1
ATOM 1307 C C . TYR A 1 165 ? -6.555 17.058 0.737 1.00 95.69 165 TYR A C 1
ATOM 1309 O O . TYR A 1 165 ? -5.932 16.927 1.797 1.00 95.69 165 TYR A O 1
ATOM 1317 N N . ARG A 1 166 ? -7.507 17.992 0.609 1.00 94.44 166 ARG A N 1
ATOM 1318 C CA . ARG A 1 166 ? -7.993 18.785 1.759 1.00 94.44 166 ARG A CA 1
ATOM 1319 C C . ARG A 1 166 ? -8.761 17.927 2.764 1.00 94.44 166 ARG A C 1
ATOM 1321 O O . ARG A 1 166 ? -8.800 18.265 3.947 1.00 94.44 166 ARG A O 1
ATOM 1328 N N . HIS A 1 167 ? -9.313 16.803 2.316 1.00 93.81 167 HIS A N 1
ATOM 1329 C CA . HIS A 1 167 ? -10.124 15.882 3.107 1.00 93.81 167 HIS A CA 1
ATOM 1330 C C . HIS A 1 167 ? -9.445 14.522 3.329 1.00 93.81 167 HIS A C 1
ATOM 1332 O O . HIS A 1 167 ? -10.094 13.476 3.312 1.00 93.81 167 HIS A O 1
ATOM 1338 N N . THR A 1 168 ? -8.136 14.532 3.597 1.00 94.06 168 THR A N 1
ATOM 1339 C CA . THR A 1 168 ? -7.389 13.310 3.937 1.00 94.06 168 THR A CA 1
ATOM 1340 C C . THR A 1 168 ? -7.924 12.646 5.214 1.00 94.06 168 THR A C 1
ATOM 1342 O O . THR A 1 168 ? -8.216 13.323 6.209 1.00 94.06 168 THR A O 1
ATOM 1345 N N . PRO A 1 169 ? -8.065 11.308 5.232 1.00 94.12 169 PRO A N 1
ATOM 1346 C CA . PRO A 1 169 ? -8.613 10.611 6.380 1.00 94.12 169 PRO A CA 1
ATOM 1347 C C . PRO A 1 169 ? -7.633 10.642 7.556 1.00 94.12 169 PRO A C 1
ATOM 1349 O O . PRO A 1 169 ? -6.441 10.359 7.431 1.00 94.12 169 PRO A O 1
ATOM 1352 N N . SER A 1 170 ? -8.161 10.927 8.746 1.00 92.69 170 SER A N 1
ATOM 1353 C CA . SER A 1 170 ? -7.396 10.823 9.989 1.00 92.69 170 SER A CA 1
ATOM 1354 C C . SER A 1 170 ? -7.323 9.361 10.434 1.00 92.69 170 SER A C 1
ATOM 1356 O O . SER A 1 170 ? -8.284 8.807 10.980 1.00 92.69 170 SER A O 1
ATOM 1358 N N . LEU A 1 171 ? -6.172 8.734 10.189 1.00 94.12 171 LEU A N 1
ATOM 1359 C CA . LEU A 1 171 ? -5.873 7.387 10.667 1.00 94.12 171 LEU A CA 1
ATOM 1360 C C . LEU A 1 171 ? -5.584 7.426 12.174 1.00 94.12 171 LEU A C 1
ATOM 1362 O O . LEU A 1 171 ? -4.815 8.255 12.664 1.00 94.12 171 LEU A O 1
ATOM 1366 N N . ARG A 1 172 ? -6.221 6.531 12.930 1.00 95.06 172 ARG A N 1
ATOM 1367 C CA . ARG A 1 172 ? -6.094 6.459 14.395 1.00 95.06 172 ARG A CA 1
ATOM 1368 C C . ARG A 1 172 ? -4.997 5.482 14.802 1.00 95.06 172 ARG A 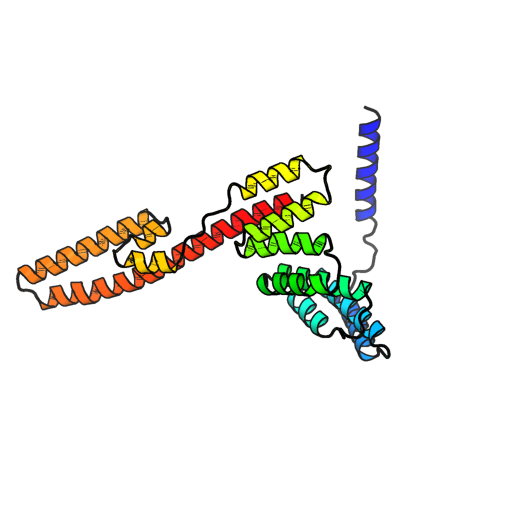C 1
ATOM 1370 O O . ARG A 1 172 ? -4.789 4.485 14.126 1.00 95.06 172 ARG A O 1
ATOM 1377 N N . ASN A 1 173 ? -4.312 5.709 15.919 1.00 96.69 173 ASN A N 1
ATOM 1378 C CA . ASN A 1 173 ? -3.251 4.797 16.355 1.00 96.69 173 ASN A CA 1
ATOM 1379 C C . ASN A 1 173 ? -3.857 3.567 17.077 1.00 96.69 173 ASN A C 1
ATOM 1381 O O . ASN A 1 173 ? -4.487 3.741 18.127 1.00 96.69 173 ASN A O 1
ATOM 1385 N N . PRO A 1 174 ? -3.660 2.329 16.575 1.00 97.00 174 PRO A N 1
ATOM 1386 C CA . PRO A 1 174 ? -4.199 1.122 17.209 1.00 97.00 174 PRO A CA 1
ATOM 1387 C C . PRO A 1 174 ? -3.675 0.883 18.628 1.00 97.00 174 PRO A C 1
ATOM 1389 O O . PRO A 1 174 ? -4.423 0.421 19.489 1.00 97.00 174 PRO A O 1
ATOM 1392 N N . MET A 1 175 ? -2.421 1.248 18.907 1.00 97.19 175 MET A N 1
ATOM 1393 C CA . MET A 1 175 ? -1.837 1.122 20.244 1.00 97.19 175 MET A CA 1
ATOM 1394 C C . MET A 1 175 ? -2.431 2.127 21.226 1.00 97.19 175 MET A C 1
ATOM 1396 O O . MET A 1 175 ? -2.618 1.803 22.396 1.00 97.19 175 MET A O 1
ATOM 1400 N N . THR A 1 176 ? -2.805 3.322 20.768 1.00 96.94 176 THR A N 1
ATOM 1401 C CA . THR A 1 176 ? -3.560 4.259 21.610 1.00 96.94 176 THR A CA 1
ATOM 1402 C C . THR A 1 176 ? -4.925 3.673 21.973 1.00 96.94 176 THR A C 1
ATOM 1404 O O . THR A 1 176 ? -5.324 3.745 23.131 1.00 96.94 176 THR A O 1
ATOM 1407 N N . ALA A 1 177 ? -5.617 3.023 21.030 1.00 96.06 177 ALA A N 1
ATOM 1408 C CA . ALA A 1 177 ? -6.882 2.330 21.303 1.00 96.06 177 ALA A CA 1
ATOM 1409 C C . ALA A 1 177 ? -6.715 1.173 22.305 1.00 96.06 177 ALA A C 1
ATOM 1411 O O . ALA A 1 177 ? -7.543 0.994 23.205 1.00 96.06 177 ALA A O 1
ATOM 1412 N N . TYR A 1 178 ? -5.627 0.412 22.168 1.00 96.62 178 TYR A N 1
ATOM 1413 C CA . TYR A 1 178 ? -5.249 -0.655 23.091 1.00 96.62 178 TYR A CA 1
ATOM 1414 C C . TYR A 1 178 ? -5.075 -0.115 24.517 1.00 96.62 178 TYR A C 1
ATOM 1416 O O . TYR A 1 178 ? -5.737 -0.582 25.444 1.00 96.62 178 TYR A O 1
ATOM 1424 N N . TRP A 1 179 ? -4.257 0.929 24.691 1.00 96.62 179 TRP A N 1
ATOM 1425 C CA . TRP A 1 179 ? -4.000 1.513 26.009 1.00 96.62 179 TRP A CA 1
ATOM 1426 C C . TRP A 1 179 ? -5.221 2.216 26.595 1.00 96.62 179 TRP A C 1
ATOM 1428 O O . TRP A 1 179 ? -5.502 2.055 27.776 1.00 96.62 179 TRP A O 1
ATOM 1438 N N . LEU A 1 180 ? -6.010 2.928 25.790 1.00 95.31 180 LEU A N 1
ATOM 1439 C CA . LEU A 1 180 ? -7.256 3.544 26.258 1.00 95.31 180 LEU A CA 1
ATOM 1440 C C . LEU A 1 180 ? -8.270 2.515 26.769 1.00 95.31 180 LEU A C 1
ATOM 1442 O O . LEU A 1 180 ? -9.076 2.831 27.640 1.00 95.31 180 LEU A O 1
ATOM 1446 N N . SER A 1 181 ? -8.207 1.274 26.286 1.00 94.50 181 SER A N 1
ATOM 1447 C CA . SER A 1 181 ? -9.042 0.176 26.787 1.00 94.50 181 SER A CA 1
ATOM 1448 C C . SER A 1 181 ? -8.651 -0.318 28.182 1.00 94.50 181 SER A C 1
ATOM 1450 O O . SER A 1 181 ? -9.319 -1.211 28.698 1.00 94.50 181 SER A O 1
ATOM 1452 N N . LEU A 1 182 ? -7.632 0.284 28.816 1.00 90.69 182 LEU A N 1
ATOM 1453 C CA . LEU A 1 182 ? -7.423 0.207 30.267 1.00 90.69 182 LEU A CA 1
ATOM 1454 C C . LEU A 1 182 ? -8.716 0.523 31.028 1.00 90.69 182 LEU A C 1
ATOM 1456 O O . LEU A 1 182 ? -9.045 -0.131 32.015 1.00 90.69 182 LEU A O 1
ATOM 1460 N N . VAL A 1 183 ? -9.458 1.519 30.540 1.00 91.62 183 VAL A N 1
ATOM 1461 C CA . VAL A 1 183 ? -10.818 1.794 30.990 1.00 91.62 183 VAL A CA 1
ATOM 1462 C C . VAL A 1 183 ? -11.776 1.040 30.064 1.00 91.62 183 VAL A C 1
ATOM 1464 O O . VAL A 1 183 ? -11.783 1.308 28.854 1.00 91.62 183 VAL A O 1
ATOM 1467 N N . PRO A 1 184 ? -12.599 0.111 30.590 1.00 90.75 184 PRO A N 1
ATOM 1468 C CA . PRO A 1 184 ? -13.488 -0.700 29.771 1.00 90.75 184 PRO A CA 1
ATOM 1469 C C . PRO A 1 184 ? -14.326 0.139 28.804 1.00 90.75 184 PRO A C 1
ATOM 1471 O O . PRO A 1 184 ? -15.016 1.073 29.198 1.00 90.75 184 PRO A O 1
ATOM 1474 N N . GLY A 1 185 ? -14.256 -0.202 27.517 1.00 90.62 185 GLY A N 1
ATOM 1475 C CA . GLY A 1 185 ? -15.021 0.454 26.459 1.00 90.62 185 GLY A CA 1
ATOM 1476 C C . GLY A 1 185 ? -14.401 1.724 25.865 1.00 90.62 185 GLY A C 1
ATOM 1477 O O . GLY A 1 185 ? -14.689 2.022 24.707 1.00 90.62 185 GLY A O 1
ATOM 1478 N N . VAL A 1 186 ? -13.501 2.434 26.555 1.00 95.50 186 VAL A N 1
ATOM 1479 C CA . VAL A 1 186 ? -12.964 3.724 26.064 1.00 95.50 186 VAL A CA 1
ATOM 1480 C C . VAL A 1 186 ? -12.151 3.563 24.781 1.00 95.50 186 VAL A C 1
ATOM 1482 O O . VAL A 1 186 ? -12.321 4.349 23.850 1.00 95.50 186 VAL A O 1
ATOM 1485 N N . GLY A 1 187 ? -11.330 2.519 24.658 1.00 95.44 187 GLY A N 1
ATOM 1486 C CA . GLY A 1 187 ? -10.616 2.274 23.403 1.00 95.44 187 GLY A CA 1
ATOM 1487 C C . GLY A 1 187 ? -11.530 1.883 22.238 1.00 95.44 187 GLY A C 1
ATOM 1488 O O . GLY A 1 187 ? -11.225 2.197 21.092 1.00 95.44 187 GLY A O 1
ATOM 1489 N N . GLN A 1 188 ? -12.694 1.282 22.503 1.00 94.88 188 GLN A N 1
ATOM 1490 C CA . GLN A 1 188 ? -13.697 0.995 21.468 1.00 94.88 188 GLN A CA 1
ATOM 1491 C C . GLN A 1 188 ? -14.427 2.277 21.037 1.00 94.88 188 GLN A C 1
ATOM 1493 O O . GLN A 1 188 ? -14.633 2.489 19.842 1.00 94.88 188 GLN A O 1
ATOM 1498 N N . LEU A 1 189 ? -14.723 3.185 21.978 1.00 95.69 189 LEU A N 1
ATOM 1499 C CA . LEU A 1 189 ? -15.195 4.539 21.656 1.00 95.69 189 LEU A CA 1
ATOM 1500 C C . LEU A 1 189 ? -14.159 5.289 20.804 1.00 95.69 189 LEU A C 1
ATOM 1502 O O . LEU A 1 189 ? -14.508 5.888 19.786 1.00 95.69 189 LEU A O 1
ATOM 1506 N N . TYR A 1 190 ? -12.876 5.189 21.165 1.00 95.56 190 TYR A N 1
ATOM 1507 C CA . TYR A 1 190 ? -11.770 5.732 20.376 1.00 95.56 190 TYR A CA 1
ATOM 1508 C C . TYR A 1 190 ? -11.647 5.066 19.002 1.00 95.56 190 TYR A C 1
ATOM 1510 O O . TYR A 1 190 ? -11.299 5.741 18.042 1.00 95.56 190 TYR A O 1
ATOM 1518 N N . ALA A 1 191 ? -11.993 3.790 18.844 1.00 93.94 191 ALA A N 1
ATOM 1519 C CA . ALA A 1 191 ? -12.090 3.147 17.531 1.00 93.94 191 ALA A CA 1
ATOM 1520 C C . ALA A 1 191 ? -13.312 3.634 16.716 1.00 93.94 191 ALA A C 1
ATOM 1522 O O . ALA A 1 191 ? -13.415 3.359 15.525 1.00 93.94 191 ALA A O 1
ATOM 1523 N N . GLY A 1 192 ? -14.221 4.409 17.321 1.00 93.38 192 GLY A N 1
ATOM 1524 C CA . GLY A 1 192 ? -15.464 4.889 16.708 1.00 93.38 192 GLY A CA 1
ATOM 1525 C C . GLY A 1 192 ? -16.643 3.922 16.841 1.00 93.38 192 GLY A C 1
ATOM 1526 O O . GLY A 1 192 ? -17.695 4.166 16.258 1.00 93.38 192 GLY A O 1
ATOM 1527 N N . GLU A 1 193 ? -16.487 2.855 17.622 1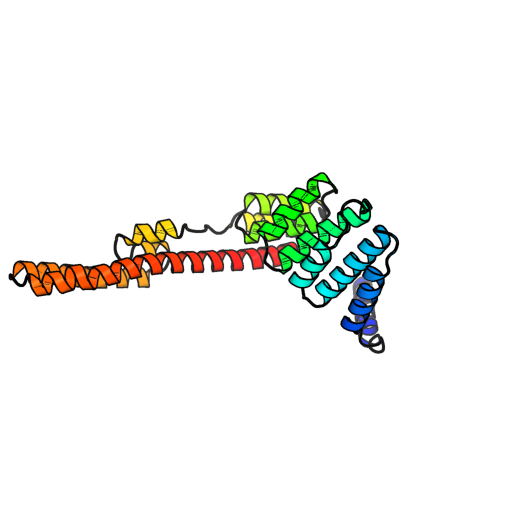.00 94.38 193 GLU A N 1
ATOM 1528 C CA . GLU A 1 193 ? -17.506 1.839 17.889 1.00 94.38 193 GLU A CA 1
ATOM 1529 C C . GLU A 1 193 ? -18.269 2.188 19.171 1.00 94.38 193 GLU A C 1
ATOM 1531 O O . GLU A 1 193 ? -18.089 1.571 20.226 1.00 94.38 193 GLU A O 1
ATOM 1536 N N . VAL A 1 194 ? -19.116 3.220 19.079 1.00 94.75 194 VAL A N 1
ATOM 1537 C CA . VAL A 1 194 ? -19.789 3.828 20.240 1.00 94.75 194 VAL A CA 1
ATOM 1538 C C . VAL A 1 194 ? -20.584 2.796 21.043 1.00 94.75 194 VAL A C 1
ATOM 1540 O O . VAL A 1 194 ? -20.411 2.680 22.255 1.00 94.75 194 VAL A O 1
ATOM 1543 N N . TRP A 1 195 ? -21.406 1.992 20.366 1.00 94.25 195 TRP A N 1
ATOM 1544 C CA . TRP A 1 195 ? -22.248 0.991 21.024 1.00 94.25 195 TRP A CA 1
ATOM 1545 C C . TRP A 1 195 ? -21.447 -0.124 21.687 1.00 94.25 195 TRP A C 1
ATOM 1547 O O . TRP A 1 195 ? -21.753 -0.497 22.818 1.00 94.25 195 TRP A O 1
ATOM 1557 N N . SER A 1 196 ? -20.397 -0.615 21.023 1.00 91.00 196 SER A N 1
ATOM 1558 C CA . SER A 1 196 ? -19.509 -1.618 21.618 1.00 91.00 196 SER A CA 1
ATOM 1559 C C . SER A 1 196 ? -18.869 -1.071 22.895 1.00 91.00 196 SER A C 1
ATOM 1561 O O . SER A 1 196 ? -18.910 -1.734 23.933 1.00 91.00 196 SER A O 1
ATOM 1563 N N . GLY A 1 197 ? -18.371 0.171 22.846 1.00 93.44 197 GLY A N 1
ATOM 1564 C CA . GLY A 1 197 ? -17.757 0.827 23.997 1.00 93.44 197 GLY A CA 1
ATOM 1565 C C . GLY A 1 197 ? -18.715 0.993 25.175 1.00 93.44 197 GLY A C 1
ATOM 1566 O O . GLY A 1 197 ? -18.363 0.632 26.296 1.00 93.44 197 GLY A O 1
ATOM 1567 N N . VAL A 1 198 ? -19.946 1.458 24.931 1.00 95.25 198 VAL A N 1
ATOM 1568 C CA . VAL A 1 198 ? -20.968 1.617 25.983 1.00 95.25 198 VAL A CA 1
ATOM 1569 C C . VAL A 1 198 ? -21.340 0.274 26.610 1.00 95.25 198 VAL A C 1
ATOM 1571 O O . VAL A 1 198 ? -21.344 0.154 27.834 1.00 95.25 198 VAL A O 1
ATOM 1574 N N . VAL A 1 199 ? -21.601 -0.755 25.798 1.00 93.19 199 VAL A N 1
ATOM 1575 C CA . VAL A 1 199 ? -21.941 -2.095 26.306 1.00 93.19 199 VAL A CA 1
ATOM 1576 C C . VAL A 1 199 ? -20.793 -2.664 27.139 1.00 93.19 199 VAL A C 1
ATOM 1578 O O . VAL A 1 199 ? -21.026 -3.201 28.221 1.00 93.19 199 VAL A O 1
ATOM 1581 N N . SER A 1 200 ? -19.550 -2.500 26.679 1.00 91.75 200 SER A N 1
ATOM 1582 C CA . SER A 1 200 ? -18.364 -2.943 27.415 1.00 91.75 200 SER A CA 1
ATOM 1583 C C . SER A 1 200 ? -18.216 -2.216 28.750 1.00 91.75 200 SER A C 1
ATOM 1585 O O . SER A 1 200 ? -17.898 -2.855 29.755 1.00 91.75 200 SER A O 1
ATOM 1587 N N . LEU A 1 201 ? -18.439 -0.901 28.775 1.00 93.25 201 LEU A N 1
ATOM 1588 C CA . LEU A 1 201 ? -18.367 -0.098 29.994 1.00 93.25 201 LEU A CA 1
ATOM 1589 C C . LEU A 1 201 ? -19.424 -0.547 31.010 1.00 93.25 201 LEU A C 1
ATOM 1591 O O . LEU A 1 201 ? -19.090 -0.804 32.164 1.00 93.25 201 LEU A O 1
ATOM 1595 N N . VAL A 1 202 ? -20.677 -0.704 30.571 1.00 94.00 202 VAL A N 1
ATOM 1596 C CA . VAL A 1 202 ? -21.785 -1.140 31.434 1.00 94.00 202 VAL A CA 1
ATOM 1597 C C . VAL A 1 202 ? -21.541 -2.550 31.968 1.00 94.00 202 VAL A C 1
ATOM 1599 O O . VAL A 1 202 ? -21.640 -2.767 33.172 1.00 94.00 202 VAL A O 1
ATOM 1602 N N . ALA A 1 203 ? -21.169 -3.502 31.109 1.00 91.75 203 ALA A N 1
ATOM 1603 C CA . ALA A 1 203 ? -20.944 -4.887 31.520 1.00 91.75 203 ALA A CA 1
ATOM 1604 C C . ALA A 1 203 ? -19.814 -5.011 32.556 1.00 91.75 203 ALA A C 1
ATOM 1606 O O . ALA A 1 203 ? -19.991 -5.655 33.590 1.00 91.75 203 ALA A O 1
ATOM 1607 N N . ASN A 1 204 ? -18.671 -4.354 32.323 1.00 91.00 204 ASN A N 1
ATOM 1608 C CA . ASN A 1 204 ? -17.561 -4.373 33.281 1.00 91.00 204 ASN A CA 1
ATOM 1609 C C . ASN A 1 204 ? -17.888 -3.581 34.555 1.00 91.00 204 ASN A C 1
ATOM 1611 O O . ASN A 1 204 ? -17.478 -3.989 35.638 1.00 91.00 204 ASN A O 1
ATOM 1615 N N . GLY A 1 205 ? -18.660 -2.496 34.450 1.00 91.94 205 GLY A N 1
ATOM 1616 C CA . GLY A 1 205 ? -19.149 -1.744 35.605 1.00 91.94 205 GLY A CA 1
ATOM 1617 C C . GLY A 1 205 ? -20.055 -2.584 36.508 1.00 91.94 205 GLY A C 1
ATOM 1618 O O . GLY A 1 205 ? -19.878 -2.576 37.724 1.00 91.94 205 GLY A O 1
ATOM 1619 N N . LEU A 1 206 ? -20.971 -3.364 35.924 1.00 93.00 206 LEU A N 1
ATOM 1620 C CA . LEU A 1 206 ? -21.836 -4.284 36.669 1.00 93.00 206 LEU A CA 1
ATOM 1621 C C . LEU A 1 206 ? -21.035 -5.408 37.337 1.00 93.00 206 LEU A C 1
ATOM 1623 O O . LEU A 1 206 ? -21.248 -5.682 38.515 1.00 93.00 206 LEU A O 1
ATOM 1627 N N . LEU A 1 207 ? -20.087 -6.023 36.621 1.00 91.31 207 LEU A N 1
ATOM 1628 C CA . LEU A 1 207 ? -19.216 -7.064 37.179 1.00 91.31 207 LEU A CA 1
ATOM 1629 C C . LEU A 1 207 ? -18.337 -6.531 38.318 1.00 91.31 207 LEU A C 1
ATOM 1631 O O . LEU A 1 207 ? -18.226 -7.172 39.361 1.00 91.31 207 LEU A O 1
ATOM 1635 N N . GLY A 1 208 ? -17.748 -5.345 38.141 1.00 91.69 208 GLY A N 1
ATOM 1636 C CA . GLY A 1 208 ? -16.946 -4.686 39.170 1.00 91.69 208 GLY A CA 1
ATOM 1637 C C . GLY A 1 208 ? -17.774 -4.304 40.394 1.00 91.69 208 GLY A C 1
ATOM 1638 O O . GLY A 1 208 ? -17.371 -4.591 41.519 1.00 91.69 208 GLY A O 1
ATOM 1639 N N . GLY A 1 209 ? -18.960 -3.727 40.186 1.00 94.00 209 GLY A N 1
ATOM 1640 C CA . GLY A 1 209 ? -19.891 -3.401 41.267 1.00 94.00 209 GLY A CA 1
ATOM 1641 C C . GLY A 1 209 ? -20.341 -4.641 42.041 1.00 94.00 209 GLY A C 1
ATOM 1642 O O . GLY A 1 209 ? -20.326 -4.632 43.272 1.00 94.00 209 GLY A O 1
ATOM 1643 N N . PHE A 1 210 ? -20.661 -5.728 41.333 1.00 93.56 210 PHE A N 1
ATOM 1644 C CA . PHE A 1 210 ? -21.008 -7.007 41.949 1.00 93.56 210 PHE A CA 1
ATOM 1645 C C . PHE A 1 210 ? -19.847 -7.565 42.782 1.00 93.56 210 PHE A C 1
ATOM 1647 O O . PHE A 1 210 ? -20.042 -7.883 43.955 1.00 93.56 210 PHE A O 1
ATOM 1654 N N . ALA A 1 211 ? -18.628 -7.597 42.232 1.00 93.12 211 ALA A N 1
ATOM 1655 C CA . ALA A 1 211 ? -17.442 -8.066 42.948 1.00 93.12 211 ALA A CA 1
ATOM 1656 C C . ALA A 1 211 ? -17.186 -7.275 44.244 1.00 93.12 211 ALA A C 1
ATOM 1658 O O . ALA A 1 211 ? -16.938 -7.874 45.290 1.00 93.12 211 ALA A O 1
ATOM 1659 N N . VAL A 1 212 ? -17.310 -5.941 44.202 1.00 94.19 212 VAL A N 1
ATOM 1660 C CA . VAL A 1 212 ? -17.185 -5.086 45.396 1.00 94.19 212 VAL A CA 1
ATOM 1661 C C . VAL A 1 212 ? -18.290 -5.389 46.410 1.00 94.19 212 VAL A C 1
ATOM 1663 O O . VAL A 1 212 ? -18.004 -5.510 47.601 1.00 94.19 212 VAL A O 1
ATOM 1666 N N . SER A 1 213 ? -19.538 -5.555 45.959 1.00 95.69 213 SER A N 1
ATOM 1667 C CA . SER A 1 213 ? -20.662 -5.855 46.855 1.00 95.69 213 SER A CA 1
ATOM 1668 C C . SER A 1 213 ? -20.493 -7.193 47.588 1.00 95.69 213 SER A C 1
ATOM 1670 O O . SER A 1 213 ? -20.694 -7.257 48.799 1.00 95.69 213 SER A O 1
ATOM 1672 N N . GLU A 1 214 ? -20.021 -8.230 46.891 1.00 95.25 214 GLU A N 1
ATOM 1673 C CA . GLU A 1 214 ? -19.735 -9.553 47.458 1.00 95.25 214 GLU A CA 1
ATOM 1674 C C . GLU A 1 214 ? -18.625 -9.486 48.514 1.00 95.25 214 GLU A C 1
ATOM 1676 O O . GLU A 1 214 ? -18.747 -10.055 49.603 1.00 95.25 214 GLU A O 1
ATOM 1681 N N . MET A 1 215 ? -17.567 -8.714 48.239 1.00 93.94 215 MET A N 1
ATOM 1682 C CA . MET A 1 215 ? -16.487 -8.479 49.201 1.00 93.94 215 MET A CA 1
ATOM 1683 C C . MET A 1 215 ? -16.986 -7.763 50.464 1.00 93.94 215 MET A C 1
ATOM 1685 O O . MET A 1 215 ? -16.577 -8.126 51.566 1.00 93.94 215 MET A O 1
ATOM 1689 N N . MET A 1 216 ? -17.908 -6.799 50.340 1.00 95.81 216 MET A N 1
ATOM 1690 C CA . MET A 1 216 ? -18.482 -6.088 51.494 1.00 95.81 216 MET A CA 1
ATOM 1691 C C . MET A 1 216 ? -19.334 -6.987 52.402 1.00 95.81 216 MET A C 1
ATOM 1693 O O . MET A 1 216 ? -19.377 -6.760 53.610 1.00 95.81 216 MET A O 1
ATOM 1697 N N . VAL A 1 217 ? -19.988 -8.015 51.851 1.00 96.44 217 VAL A N 1
ATOM 1698 C CA . VAL A 1 217 ? -20.794 -8.994 52.613 1.00 96.44 217 VAL A CA 1
ATOM 1699 C C . VAL A 1 217 ? -19.920 -10.122 53.200 1.00 96.44 217 VAL A C 1
ATOM 1701 O O . VAL A 1 217 ? -20.405 -10.994 53.918 1.00 96.44 217 VAL A O 1
ATOM 1704 N N . GLY A 1 218 ? -18.606 -10.095 52.951 1.00 95.75 218 GLY A N 1
ATOM 1705 C CA . GLY A 1 218 ? -17.647 -11.081 53.455 1.00 95.75 218 GLY A CA 1
ATOM 1706 C C . GLY A 1 218 ? -17.479 -12.310 52.557 1.00 95.75 218 GLY A C 1
ATOM 1707 O O . GLY A 1 218 ? -16.803 -13.262 52.952 1.00 95.75 218 GLY A O 1
ATOM 1708 N N . GLN A 1 219 ? -18.041 -12.300 51.343 1.00 95.50 219 GLN A N 1
ATOM 1709 C CA . GLN A 1 219 ? -17.855 -13.361 50.350 1.00 95.50 219 GLN A CA 1
ATOM 1710 C C . GLN A 1 219 ? -16.603 -13.106 49.494 1.00 95.50 219 GLN A C 1
ATOM 1712 O O . GLN A 1 219 ? -16.646 -12.859 48.291 1.00 95.50 219 GLN A O 1
ATOM 1717 N N . TRP A 1 220 ? -15.436 -13.163 50.134 1.00 93.25 220 TRP A N 1
ATOM 1718 C CA . TRP A 1 220 ? -14.160 -12.821 49.498 1.00 93.25 220 TRP A CA 1
ATOM 1719 C C . TRP A 1 220 ? -13.814 -13.706 48.297 1.00 93.25 220 TRP A C 1
ATOM 1721 O O . TRP A 1 220 ? -13.244 -13.216 47.328 1.00 93.25 220 TRP A O 1
ATOM 1731 N N . LEU A 1 221 ? -14.164 -14.998 48.342 1.00 93.19 221 LEU A N 1
ATOM 1732 C CA . LEU A 1 221 ? -13.835 -15.940 47.271 1.00 93.19 221 LEU A CA 1
ATOM 1733 C C . LEU A 1 221 ? -14.642 -15.668 45.993 1.00 93.19 221 LEU A C 1
ATOM 1735 O O . LEU A 1 221 ? -14.048 -15.592 44.922 1.00 93.19 221 LEU A O 1
ATOM 1739 N N . SER A 1 222 ? -15.967 -15.496 46.087 1.00 89.25 222 SER A N 1
ATOM 1740 C CA . SER A 1 222 ? -16.822 -15.170 44.932 1.00 89.25 222 SER A CA 1
ATOM 1741 C C . SER A 1 222 ? -16.462 -13.799 44.362 1.00 89.25 222 SER A C 1
ATOM 1743 O O . SER A 1 222 ? -16.263 -13.676 43.152 1.00 89.25 222 SER A O 1
ATOM 1745 N N . GLY A 1 223 ? -16.273 -12.800 45.231 1.00 88.88 223 GLY A N 1
ATOM 1746 C CA . GLY A 1 223 ? -15.811 -11.468 44.844 1.00 88.88 223 GLY A CA 1
ATOM 1747 C C . GLY A 1 223 ? -14.460 -11.499 44.126 1.00 88.88 223 GLY A C 1
ATOM 1748 O O . GLY A 1 223 ? -14.299 -10.845 43.098 1.00 88.88 223 GLY A O 1
ATOM 1749 N N . TRP A 1 224 ? -13.507 -12.313 44.594 1.00 90.69 224 TRP A N 1
ATOM 1750 C CA . TRP A 1 224 ? -12.204 -12.472 43.941 1.00 90.69 224 TRP A CA 1
ATOM 1751 C C . TRP A 1 224 ? -12.297 -13.223 42.607 1.00 90.69 224 TRP A C 1
ATOM 1753 O O . TRP A 1 224 ? -11.692 -12.796 41.628 1.00 90.69 224 TRP A O 1
ATOM 1763 N N . VAL A 1 225 ? -13.078 -14.304 42.519 1.00 91.25 225 VAL A N 1
ATOM 1764 C CA . VAL A 1 225 ? -13.258 -15.058 41.264 1.00 91.25 225 VAL A CA 1
ATOM 1765 C C . VAL A 1 225 ? -13.932 -14.195 40.194 1.00 91.25 225 VAL A C 1
ATOM 1767 O O . VAL A 1 225 ? -13.483 -14.180 39.048 1.00 91.25 225 VAL A O 1
ATOM 1770 N N . VAL A 1 226 ? -14.972 -13.437 40.549 1.00 86.88 226 VAL A N 1
ATOM 1771 C CA . VAL A 1 226 ? -15.641 -12.533 39.601 1.00 86.88 226 VAL A CA 1
ATOM 1772 C C . VAL A 1 226 ? -14.759 -11.328 39.281 1.00 86.88 226 VAL A C 1
ATOM 1774 O O . VAL A 1 226 ? -14.560 -11.006 38.112 1.00 86.88 226 VAL A O 1
ATOM 1777 N N . GLY A 1 227 ? -14.184 -10.693 40.301 1.00 83.31 227 GLY A N 1
ATOM 1778 C CA . GLY A 1 227 ? -13.330 -9.523 40.147 1.00 83.31 227 GLY A CA 1
ATOM 1779 C C . GLY A 1 227 ? -12.053 -9.844 39.377 1.00 83.31 227 GLY A C 1
ATOM 1780 O O . GLY A 1 227 ? -11.846 -9.345 38.282 1.00 83.31 227 GLY A O 1
ATOM 1781 N N . CYS A 1 228 ? -11.190 -10.704 39.905 1.00 83.69 228 CYS A N 1
ATOM 1782 C CA . CYS A 1 228 ? -9.915 -11.013 39.263 1.00 83.69 228 CYS A CA 1
ATOM 1783 C C . CYS A 1 228 ? -10.065 -11.953 38.064 1.00 83.69 228 CYS A C 1
ATOM 1785 O O . CYS A 1 228 ? -9.349 -11.783 37.083 1.00 83.69 228 CYS A O 1
ATOM 1787 N N . GLY A 1 229 ? -10.976 -12.928 38.101 1.00 87.44 229 GLY A N 1
ATOM 1788 C CA . GLY A 1 229 ? -11.133 -13.900 37.015 1.00 87.44 229 GLY A CA 1
ATOM 1789 C C . GLY A 1 229 ? -11.878 -13.332 35.810 1.00 87.44 229 GLY A C 1
ATOM 1790 O O . GLY A 1 229 ? -11.330 -13.276 34.709 1.00 87.44 229 GLY A O 1
ATOM 1791 N N . LEU A 1 230 ? -13.124 -12.888 36.003 1.00 86.25 230 LEU A N 1
ATOM 1792 C CA . LEU A 1 230 ? -13.947 -12.425 34.882 1.00 86.25 230 LEU A CA 1
ATOM 1793 C C . LEU A 1 230 ? -13.493 -11.061 34.350 1.00 86.25 230 LEU A C 1
ATOM 1795 O O . LEU A 1 230 ? -13.403 -10.923 33.129 1.00 86.25 230 LEU A O 1
ATOM 1799 N N . LEU A 1 231 ? -13.148 -10.092 35.215 1.00 85.69 231 LEU A N 1
ATOM 1800 C CA . LEU A 1 231 ? -12.705 -8.776 34.725 1.00 85.69 231 LEU A CA 1
ATOM 1801 C C . LEU A 1 231 ? -11.351 -8.836 34.020 1.00 85.69 231 LEU A C 1
ATOM 1803 O O . LEU A 1 231 ? -11.161 -8.106 33.055 1.00 85.69 231 LEU A O 1
ATOM 1807 N N . SER A 1 232 ? -10.405 -9.680 34.454 1.00 85.81 232 SER A N 1
ATOM 1808 C CA . SER A 1 232 ? -9.107 -9.769 33.761 1.00 85.81 232 SER A CA 1
ATOM 1809 C C . SER A 1 232 ? -9.272 -10.294 32.336 1.00 85.81 232 SER A C 1
ATOM 1811 O O . SER A 1 232 ? -8.671 -9.757 31.404 1.00 85.81 232 SER A O 1
ATOM 1813 N N . ASN A 1 233 ? -10.148 -11.281 32.139 1.00 87.25 233 ASN A N 1
ATOM 1814 C CA . ASN A 1 233 ? -10.430 -11.818 30.816 1.00 87.25 233 ASN A CA 1
ATOM 1815 C C . ASN A 1 233 ? -11.114 -10.775 29.917 1.00 87.25 233 ASN A C 1
ATOM 1817 O O . ASN A 1 233 ? -10.664 -10.523 28.798 1.00 87.25 233 ASN A O 1
ATOM 1821 N N . THR A 1 234 ? -12.170 -10.112 30.406 1.00 85.50 234 THR A N 1
ATOM 1822 C CA . THR A 1 234 ? -12.860 -9.065 29.630 1.00 85.50 234 THR A CA 1
ATOM 1823 C C . THR A 1 234 ? -11.962 -7.864 29.351 1.00 85.50 234 THR A C 1
ATOM 1825 O O . THR A 1 234 ? -12.100 -7.232 28.302 1.00 85.50 234 THR A O 1
ATOM 1828 N N . TYR A 1 235 ? -11.018 -7.578 30.244 1.00 83.25 235 TYR A N 1
ATOM 1829 C CA . TYR A 1 235 ? -10.027 -6.524 30.095 1.00 83.25 235 TYR A CA 1
ATOM 1830 C C . TYR A 1 235 ? -9.054 -6.804 28.939 1.00 83.25 235 TYR A C 1
ATOM 1832 O O . TYR A 1 235 ? -9.011 -6.014 27.994 1.00 83.25 235 TYR A O 1
ATOM 1840 N N . PHE A 1 236 ? -8.340 -7.939 28.934 1.00 88.44 236 PHE A N 1
ATOM 1841 C CA . PHE A 1 236 ? -7.365 -8.241 27.868 1.00 88.44 236 PHE A CA 1
ATOM 1842 C C . PHE A 1 236 ? -8.037 -8.397 26.500 1.00 88.44 236 PHE A C 1
ATOM 1844 O O . PHE A 1 236 ? -7.561 -7.865 25.495 1.00 88.44 236 PHE A O 1
ATOM 1851 N N . VAL A 1 237 ? -9.199 -9.056 26.468 1.00 91.38 237 VAL A N 1
ATOM 1852 C CA . VAL A 1 237 ? -10.003 -9.183 25.245 1.00 91.38 237 VAL A CA 1
ATOM 1853 C C . VAL A 1 237 ? -10.487 -7.813 24.762 1.00 91.38 237 VAL A C 1
ATOM 1855 O O . VAL A 1 237 ? -10.506 -7.548 23.559 1.00 91.38 237 VAL A O 1
ATOM 1858 N N . GLY A 1 238 ? -10.857 -6.919 25.682 1.00 91.81 238 GLY A N 1
ATOM 1859 C CA . GLY A 1 238 ? -11.282 -5.557 25.369 1.00 91.81 238 GLY A CA 1
ATOM 1860 C C . GLY A 1 238 ? -10.187 -4.733 24.691 1.00 91.81 238 GLY A C 1
ATOM 1861 O O . GLY A 1 238 ? -10.474 -4.064 23.693 1.00 91.81 238 GLY A O 1
ATOM 1862 N N . GLN A 1 239 ? -8.951 -4.826 25.190 1.00 94.19 239 GLN A N 1
ATOM 1863 C CA . GLN A 1 239 ? -7.784 -4.133 24.633 1.00 94.19 239 GLN A CA 1
ATOM 1864 C C . GLN A 1 239 ? -7.474 -4.584 23.206 1.00 94.19 239 GLN A C 1
ATOM 1866 O O . GLN A 1 239 ? -7.390 -3.757 22.292 1.00 94.19 239 GLN A O 1
ATOM 1871 N N . GLU A 1 240 ? -7.382 -5.895 22.997 1.00 95.06 240 GLU A N 1
ATOM 1872 C CA . GLU A 1 240 ? -7.067 -6.451 21.684 1.00 95.06 240 GLU A CA 1
ATOM 1873 C C . GLU A 1 240 ? -8.184 -6.175 20.669 1.00 95.06 240 GLU A C 1
ATOM 1875 O O . GLU A 1 240 ? -7.937 -5.788 19.523 1.00 95.06 240 GLU A O 1
ATOM 1880 N N . ARG A 1 241 ? -9.445 -6.254 21.109 1.00 95.06 241 ARG A N 1
ATOM 1881 C CA . ARG A 1 241 ? -10.589 -5.890 20.271 1.00 95.06 241 ARG A CA 1
ATOM 1882 C C . ARG A 1 241 ? -10.540 -4.422 19.841 1.00 95.06 241 ARG A C 1
ATOM 1884 O O . ARG A 1 241 ? -10.826 -4.135 18.681 1.00 95.06 241 ARG A O 1
ATOM 1891 N N . ALA A 1 242 ? -10.190 -3.492 20.730 1.00 96.00 242 ALA A N 1
ATOM 1892 C CA . ALA A 1 242 ? -10.088 -2.073 20.380 1.00 96.00 242 ALA A CA 1
ATOM 1893 C C . ALA A 1 242 ? -8.977 -1.797 19.354 1.00 96.00 242 ALA A C 1
ATOM 1895 O O . ALA A 1 242 ? -9.186 -1.004 18.427 1.00 96.00 242 ALA A O 1
ATOM 1896 N N . ARG A 1 243 ? -7.836 -2.490 19.474 1.00 97.25 243 ARG A N 1
ATOM 1897 C CA . ARG A 1 243 ? -6.746 -2.450 18.488 1.00 97.25 243 ARG A CA 1
ATOM 1898 C C . ARG A 1 243 ? -7.244 -2.889 17.109 1.00 97.25 243 ARG A C 1
ATOM 1900 O O . ARG A 1 243 ? -7.189 -2.104 16.163 1.00 97.25 243 ARG A O 1
ATOM 1907 N N . ILE A 1 244 ? -7.834 -4.083 17.024 1.00 96.69 244 ILE A N 1
ATOM 1908 C CA . ILE A 1 244 ? -8.349 -4.664 15.772 1.00 96.69 244 ILE A CA 1
ATOM 1909 C C . ILE A 1 244 ? -9.438 -3.782 15.140 1.00 96.69 244 ILE A C 1
ATOM 1911 O O . ILE A 1 244 ? -9.459 -3.592 13.924 1.00 96.69 244 ILE A O 1
ATOM 1915 N N . LEU A 1 245 ? -10.357 -3.229 15.939 1.00 95.94 245 LEU A N 1
ATOM 1916 C CA . LEU A 1 245 ? -11.404 -2.329 15.436 1.00 95.94 245 LEU A CA 1
ATOM 1917 C C . LEU A 1 245 ? -10.811 -1.054 14.826 1.00 95.94 245 LEU A C 1
ATOM 1919 O O . LEU A 1 245 ? -11.263 -0.609 13.771 1.00 95.94 245 LEU A O 1
ATOM 1923 N N . THR A 1 246 ? -9.775 -0.501 15.457 1.00 97.00 246 THR A N 1
ATOM 1924 C CA . THR A 1 246 ? -9.068 0.682 14.951 1.00 97.00 246 THR A CA 1
ATOM 1925 C C . THR A 1 246 ? -8.331 0.373 13.648 1.00 97.00 246 THR A C 1
ATOM 1927 O O . THR A 1 246 ? -8.440 1.139 12.694 1.00 97.00 246 THR A O 1
ATOM 1930 N N . GLU A 1 247 ? -7.657 -0.776 13.561 1.00 96.75 247 GLU A N 1
ATOM 1931 C CA . GLU A 1 247 ? -6.982 -1.229 12.335 1.00 96.75 247 GLU A CA 1
ATOM 1932 C C . GLU A 1 247 ? -7.961 -1.407 11.177 1.00 96.75 247 GLU A C 1
ATOM 1934 O O . GLU A 1 247 ? -7.752 -0.854 10.099 1.00 96.75 247 GLU A O 1
ATOM 1939 N N . ARG A 1 248 ? -9.080 -2.100 11.412 1.00 96.19 248 ARG A N 1
ATOM 1940 C CA . ARG A 1 248 ? -10.121 -2.297 10.392 1.00 96.19 248 ARG A CA 1
ATOM 1941 C C . ARG A 1 248 ? -10.735 -0.981 9.933 1.00 96.19 248 ARG A C 1
ATOM 1943 O O . ARG A 1 248 ? -11.017 -0.822 8.747 1.00 96.19 248 ARG A O 1
ATOM 1950 N N . ARG A 1 249 ? -10.958 -0.041 10.856 1.00 95.62 249 ARG A N 1
ATOM 1951 C CA . ARG A 1 249 ? -11.442 1.302 10.518 1.00 95.62 249 ARG A CA 1
ATOM 1952 C C . ARG A 1 249 ? -10.443 2.033 9.630 1.00 95.62 249 ARG A C 1
ATOM 1954 O O . ARG A 1 249 ? -10.847 2.567 8.604 1.00 95.62 249 ARG A O 1
ATOM 1961 N N . ASN A 1 250 ? -9.170 2.051 10.013 1.00 96.12 250 ASN A N 1
ATOM 1962 C CA . ASN A 1 250 ? -8.124 2.709 9.236 1.00 96.12 250 ASN A CA 1
ATOM 1963 C C . ASN A 1 250 ? -8.008 2.108 7.838 1.00 96.12 250 ASN A C 1
ATOM 1965 O O . ASN A 1 250 ? -8.015 2.852 6.870 1.00 96.12 250 ASN A O 1
ATOM 1969 N N . GLN A 1 251 ? -7.973 0.776 7.732 1.00 95.50 251 GLN A N 1
ATOM 1970 C CA . GLN A 1 251 ? -7.928 0.076 6.447 1.00 95.50 251 GLN A CA 1
ATOM 1971 C C . GLN A 1 251 ? -9.124 0.431 5.562 1.00 95.50 251 GLN A C 1
ATOM 1973 O O . GLN A 1 251 ? -8.961 0.624 4.363 1.00 95.50 251 GLN A O 1
ATOM 1978 N N . ARG A 1 252 ? -10.325 0.544 6.141 1.00 95.81 252 ARG A N 1
ATOM 1979 C CA . ARG A 1 252 ? -11.520 0.952 5.398 1.00 95.81 252 ARG A CA 1
ATOM 1980 C C . ARG A 1 252 ? -11.408 2.384 4.879 1.00 95.81 252 ARG A C 1
ATOM 1982 O O . ARG A 1 252 ? -11.602 2.593 3.692 1.00 95.81 252 ARG A O 1
ATOM 1989 N N . LEU A 1 253 ? -11.057 3.333 5.749 1.00 95.69 253 LEU A N 1
ATOM 1990 C CA . LEU A 1 253 ? -10.901 4.742 5.373 1.00 95.69 253 LEU A CA 1
ATOM 1991 C C . LEU A 1 253 ? -9.817 4.931 4.308 1.00 95.69 253 LEU A C 1
ATOM 1993 O O . LEU A 1 253 ? -9.992 5.718 3.387 1.00 95.69 253 LEU A O 1
ATOM 1997 N N . LEU A 1 254 ? -8.714 4.195 4.439 1.00 96.38 254 LEU A N 1
ATOM 1998 C CA . LEU A 1 254 ? -7.606 4.197 3.493 1.00 96.38 254 LEU A CA 1
ATOM 1999 C C . LEU A 1 254 ? -8.055 3.690 2.118 1.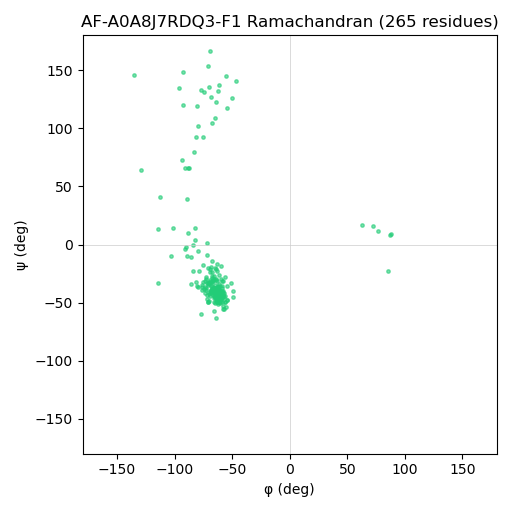00 96.38 254 LEU A C 1
ATOM 2001 O O . LEU A 1 254 ? -7.858 4.384 1.129 1.00 96.38 254 LEU A O 1
ATOM 2005 N N . ARG A 1 255 ? -8.742 2.541 2.066 1.00 95.62 255 ARG A N 1
ATOM 2006 C CA . ARG A 1 255 ? -9.290 1.983 0.818 1.00 95.62 255 ARG A CA 1
ATOM 2007 C C . ARG A 1 255 ? -10.295 2.919 0.158 1.00 95.62 255 ARG A C 1
ATOM 2009 O O . ARG A 1 255 ? -10.130 3.240 -1.008 1.00 95.62 255 ARG A O 1
ATOM 2016 N N . GLU A 1 256 ? -11.283 3.403 0.911 1.00 96.38 256 GLU A N 1
ATOM 2017 C CA . GLU A 1 256 ? -12.306 4.326 0.395 1.00 96.38 256 GLU A CA 1
ATOM 2018 C C . GLU A 1 256 ? -11.676 5.600 -0.189 1.00 96.38 256 GLU A C 1
ATOM 2020 O O . GLU A 1 256 ? -12.090 6.066 -1.250 1.00 96.38 256 GLU A O 1
ATOM 2025 N N . TYR A 1 257 ? -10.657 6.148 0.478 1.00 96.88 257 TYR A N 1
ATOM 2026 C CA . TYR A 1 257 ? -9.926 7.313 -0.012 1.00 96.88 257 TYR A CA 1
ATOM 2027 C C . TYR A 1 257 ? -9.089 6.992 -1.258 1.00 96.88 257 TYR A C 1
ATOM 2029 O O . TYR A 1 257 ? -9.122 7.743 -2.230 1.00 96.88 257 TYR A O 1
ATOM 2037 N N . ASN A 1 258 ? -8.367 5.870 -1.269 1.00 96.06 258 ASN A N 1
ATOM 2038 C CA . ASN A 1 258 ? -7.503 5.500 -2.391 1.00 96.06 258 ASN A CA 1
ATOM 2039 C C . ASN A 1 258 ? -8.280 5.043 -3.628 1.00 96.06 258 ASN A C 1
ATOM 2041 O O . ASN A 1 258 ? -7.802 5.231 -4.747 1.00 96.06 258 ASN A O 1
ATOM 2045 N N . ASP A 1 259 ? -9.482 4.492 -3.457 1.00 96.19 259 ASP A N 1
ATOM 2046 C CA . ASP A 1 259 ? -10.415 4.237 -4.555 1.00 96.19 259 ASP A CA 1
ATOM 2047 C C . ASP A 1 259 ? -10.829 5.562 -5.214 1.00 96.19 259 ASP A C 1
ATOM 2049 O O . ASP A 1 259 ? -10.729 5.704 -6.433 1.00 96.19 259 ASP A O 1
ATOM 2053 N N . GLN A 1 260 ? -11.185 6.579 -4.417 1.00 96.31 260 GLN A N 1
ATOM 2054 C CA . GLN A 1 260 ? -11.493 7.923 -4.928 1.00 96.31 260 GLN A CA 1
ATOM 2055 C C . GLN A 1 260 ? -10.279 8.580 -5.595 1.00 96.31 260 GLN A C 1
ATOM 2057 O O . GLN A 1 260 ? -10.414 9.194 -6.657 1.00 96.31 260 GLN A O 1
ATOM 2062 N N . LEU A 1 261 ? -9.091 8.434 -5.002 1.00 95.50 261 LEU A N 1
ATOM 2063 C CA . LEU A 1 261 ? -7.846 8.968 -5.551 1.00 95.50 261 LEU A CA 1
ATOM 2064 C C . LEU A 1 261 ? -7.529 8.341 -6.912 1.00 95.50 261 LEU A C 1
ATOM 2066 O O . LEU A 1 261 ? -7.299 9.074 -7.873 1.00 95.50 261 LEU A O 1
ATOM 2070 N N . ARG A 1 262 ? -7.583 7.006 -7.020 1.00 95.50 262 ARG A N 1
ATOM 2071 C CA . ARG A 1 262 ? -7.395 6.281 -8.287 1.00 95.50 262 ARG A CA 1
ATOM 2072 C C . ARG A 1 262 ? -8.416 6.696 -9.329 1.00 95.50 262 ARG A C 1
ATOM 2074 O O . ARG A 1 262 ? -8.041 7.021 -10.450 1.00 95.50 262 ARG A O 1
ATOM 2081 N N . GLU A 1 263 ? -9.695 6.718 -8.966 1.00 94.50 263 GLU A N 1
ATOM 2082 C CA . GLU A 1 263 ? -10.747 7.137 -9.887 1.00 94.50 263 GLU A CA 1
ATOM 2083 C C . GLU A 1 263 ? -10.536 8.558 -10.401 1.00 94.50 263 GLU A C 1
ATOM 2085 O O . GLU A 1 263 ? -10.841 8.833 -11.556 1.00 94.50 263 GLU A O 1
ATOM 2090 N N . THR A 1 264 ? -10.043 9.464 -9.561 1.00 93.75 264 THR A N 1
ATOM 2091 C CA . THR A 1 264 ? -9.845 10.861 -9.956 1.00 93.75 264 THR A CA 1
ATOM 2092 C C . THR A 1 264 ? -8.564 11.041 -10.772 1.00 93.75 264 THR A C 1
ATOM 2094 O O . THR A 1 264 ? -8.574 11.817 -11.718 1.00 93.75 264 THR A O 1
ATOM 2097 N N . LEU A 1 265 ? -7.485 10.309 -10.460 1.00 91.19 265 LEU A N 1
ATOM 2098 C CA . LEU A 1 265 ? -6.197 10.374 -11.170 1.00 91.19 265 LEU A CA 1
ATOM 2099 C C . LEU A 1 265 ? -6.158 9.598 -12.494 1.00 91.19 265 LEU A C 1
ATOM 2101 O O . LEU A 1 265 ? -5.296 9.874 -13.324 1.00 91.19 265 LEU A O 1
ATOM 2105 N N . LEU A 1 266 ? -7.028 8.607 -12.687 1.00 89.44 266 LEU A N 1
ATOM 2106 C CA . LEU A 1 266 ? -7.025 7.763 -13.890 1.00 89.44 266 LEU A CA 1
ATOM 2107 C C . LEU A 1 266 ? -8.131 8.117 -14.898 1.00 89.44 266 LEU A C 1
ATOM 2109 O O . LEU A 1 266 ? -8.114 7.586 -16.006 1.00 89.44 266 LEU A O 1
ATOM 2113 N N . LYS A 1 267 ? -9.091 8.974 -14.523 1.00 81.25 267 LYS A N 1
ATOM 2114 C CA . LYS A 1 267 ? -10.138 9.505 -15.420 1.00 81.25 267 LYS A CA 1
ATOM 2115 C C . LYS A 1 267 ? -9.602 10.613 -16.307 1.00 81.25 267 LYS A C 1
ATOM 2117 O O . LYS A 1 267 ? -9.949 10.602 -17.504 1.00 81.25 267 LYS A O 1
#